Protein AF-K2S9B7-F1 (afdb_monomer)

Structure (mmCIF, N/CA/C/O backbone):
data_AF-K2S9B7-F1
#
_entry.id   AF-K2S9B7-F1
#
loop_
_atom_site.group_PDB
_atom_site.id
_atom_site.type_symbol
_atom_site.label_atom_id
_atom_site.label_alt_id
_atom_site.label_comp_id
_atom_site.label_asym_id
_atom_site.label_entity_id
_atom_site.label_seq_id
_atom_site.pdbx_PDB_ins_code
_atom_site.Cartn_x
_atom_site.Cartn_y
_atom_site.Cartn_z
_atom_site.occupancy
_atom_site.B_iso_or_equiv
_atom_site.auth_seq_id
_atom_site.auth_comp_id
_atom_site.auth_asym_id
_atom_site.auth_atom_id
_atom_site.pdbx_PDB_model_num
ATOM 1 N N . MET A 1 1 ? 13.892 35.991 -84.491 1.00 41.66 1 MET A N 1
ATOM 2 C CA . MET A 1 1 ? 12.912 34.893 -84.614 1.00 41.66 1 MET A CA 1
ATOM 3 C C . MET A 1 1 ? 13.672 33.660 -85.067 1.00 41.66 1 MET A C 1
ATOM 5 O O . MET A 1 1 ? 14.004 33.572 -86.238 1.00 41.66 1 MET A O 1
ATOM 9 N N . SER A 1 2 ? 14.013 32.775 -84.132 1.00 38.03 2 SER A N 1
ATOM 10 C CA . SER A 1 2 ? 14.669 31.495 -84.417 1.00 38.03 2 SER A CA 1
ATOM 11 C C . SER A 1 2 ? 13.853 30.410 -83.735 1.00 38.03 2 SER A C 1
ATOM 13 O O . SER A 1 2 ? 13.755 30.398 -82.511 1.00 38.03 2 SER A O 1
ATOM 15 N N . ILE A 1 3 ? 13.234 29.549 -84.536 1.00 45.97 3 ILE A N 1
ATOM 16 C CA . ILE A 1 3 ? 12.567 28.327 -84.090 1.00 45.97 3 ILE A CA 1
ATOM 17 C C . ILE A 1 3 ? 13.479 27.172 -84.511 1.00 45.97 3 ILE A C 1
ATOM 19 O O . ILE A 1 3 ? 13.697 27.011 -85.713 1.00 45.97 3 ILE A O 1
ATOM 23 N N . PRO A 1 4 ? 14.030 26.382 -83.577 1.00 54.88 4 PRO A N 1
ATOM 24 C CA . PRO A 1 4 ? 14.597 25.084 -83.897 1.00 54.88 4 PRO A CA 1
ATOM 25 C C . PRO A 1 4 ? 13.539 23.964 -83.789 1.00 54.88 4 PRO A C 1
ATOM 27 O O . PRO A 1 4 ? 12.542 24.120 -83.078 1.00 54.88 4 PRO A O 1
ATOM 30 N N . PRO A 1 5 ? 13.743 22.845 -84.509 1.00 51.72 5 PRO A N 1
ATOM 31 C CA . PRO A 1 5 ? 12.746 21.801 -84.713 1.00 51.72 5 PRO A CA 1
ATOM 32 C C . PRO A 1 5 ? 12.761 20.695 -83.647 1.00 51.72 5 PRO A C 1
ATOM 34 O O . PRO A 1 5 ? 13.735 20.481 -82.928 1.00 51.72 5 PRO A O 1
ATOM 37 N N . HIS A 1 6 ? 11.638 19.977 -83.630 1.00 41.53 6 HIS A N 1
ATOM 38 C CA . HIS A 1 6 ? 11.315 18.771 -82.874 1.00 41.53 6 HIS A CA 1
ATOM 39 C C . HIS A 1 6 ? 12.409 17.688 -82.840 1.00 41.53 6 HIS A C 1
ATOM 41 O O . HIS A 1 6 ? 13.033 17.357 -83.848 1.00 41.53 6 HIS A O 1
ATOM 47 N N . SER A 1 7 ? 12.514 17.029 -81.685 1.00 44.22 7 SER A N 1
ATOM 48 C CA . SER A 1 7 ? 12.987 15.648 -81.531 1.00 44.22 7 SER A CA 1
ATOM 49 C C . SER A 1 7 ? 12.048 14.886 -80.578 1.00 44.22 7 SER A C 1
ATOM 51 O O . SER A 1 7 ? 11.329 15.532 -79.811 1.00 44.22 7 SER A O 1
ATOM 53 N N . PRO A 1 8 ? 11.964 13.548 -80.700 1.00 46.53 8 PRO A N 1
ATOM 54 C CA . PRO A 1 8 ? 10.744 12.784 -80.440 1.00 46.53 8 PRO A CA 1
ATOM 55 C C . PRO A 1 8 ? 10.576 12.307 -78.991 1.00 46.53 8 PRO A C 1
ATOM 57 O O . PRO A 1 8 ? 11.544 12.095 -78.262 1.00 46.53 8 PRO A O 1
ATOM 60 N N . GLU A 1 9 ? 9.307 12.100 -78.626 1.00 37.75 9 GLU A N 1
ATOM 61 C CA . GLU A 1 9 ? 8.829 11.460 -77.399 1.00 37.75 9 GLU A CA 1
ATOM 62 C C . GLU A 1 9 ? 9.410 10.052 -77.199 1.00 37.75 9 GLU A C 1
ATOM 64 O O . GLU A 1 9 ? 9.394 9.215 -78.103 1.00 37.75 9 GLU A O 1
ATOM 69 N N . ALA A 1 10 ? 9.835 9.774 -75.965 1.00 39.81 10 ALA A N 1
ATOM 70 C CA . ALA A 1 10 ? 10.014 8.430 -75.428 1.00 39.81 10 ALA A CA 1
ATOM 71 C C . ALA A 1 10 ? 8.951 8.175 -74.334 1.00 39.81 10 ALA A C 1
ATOM 73 O O . ALA A 1 10 ? 8.556 9.113 -73.636 1.00 39.81 10 ALA A O 1
ATOM 74 N N . PRO A 1 11 ? 8.459 6.931 -74.196 1.00 37.75 11 PRO A N 1
ATOM 75 C CA . PRO A 1 11 ? 7.208 6.616 -73.513 1.00 37.75 11 PRO A CA 1
ATOM 76 C C . PRO A 1 11 ? 7.324 6.652 -71.985 1.00 37.75 11 PRO A C 1
ATOM 78 O O . PRO A 1 11 ? 8.385 6.435 -71.401 1.00 37.75 11 PRO A O 1
ATOM 81 N N . GLY A 1 12 ? 6.184 6.925 -71.351 1.00 40.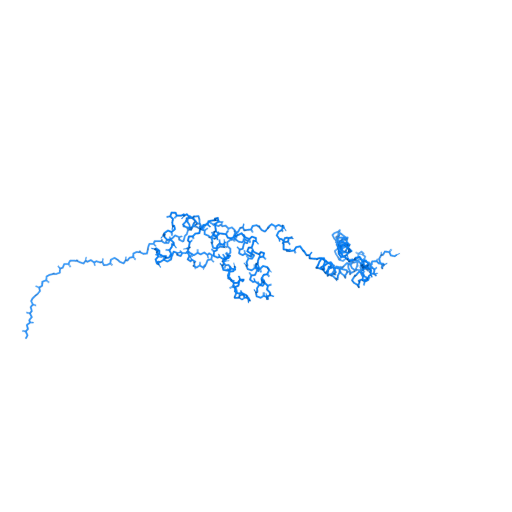72 12 GLY A N 1
ATOM 82 C CA . GLY A 1 12 ? 6.066 7.253 -69.938 1.00 40.72 12 GLY A CA 1
ATOM 83 C C . GLY A 1 12 ? 6.637 6.226 -68.961 1.00 40.72 12 GLY A C 1
ATOM 84 O O . GLY A 1 12 ? 6.427 5.021 -69.073 1.00 40.72 12 GLY A O 1
ATOM 85 N N . GLN A 1 13 ? 7.258 6.753 -67.909 1.00 34.75 13 GLN A N 1
ATOM 86 C CA . GLN A 1 13 ? 7.356 6.078 -66.624 1.00 34.75 13 GLN A CA 1
ATOM 87 C C . GLN A 1 13 ? 6.355 6.736 -65.678 1.00 34.75 13 GLN A C 1
ATOM 89 O O . GLN A 1 13 ? 6.564 7.836 -65.167 1.00 34.75 13 GLN A O 1
ATOM 94 N N . GLN A 1 14 ? 5.231 6.048 -65.476 1.00 36.62 14 GLN A N 1
ATOM 95 C CA . GLN A 1 14 ? 4.355 6.278 -64.337 1.00 36.62 14 GLN A CA 1
ATOM 96 C C . GLN A 1 14 ? 5.203 6.190 -63.066 1.00 36.62 14 GLN A C 1
ATOM 98 O O . GLN A 1 14 ? 5.728 5.130 -62.732 1.00 36.62 14 GLN A O 1
ATOM 103 N N . GLN A 1 15 ? 5.321 7.307 -62.349 1.00 34.38 15 GLN A N 1
ATOM 104 C CA . GLN A 1 15 ? 5.767 7.304 -60.964 1.00 34.38 15 GLN A CA 1
ATOM 105 C C . GLN A 1 15 ? 4.774 6.461 -60.161 1.00 34.38 15 GLN A C 1
ATOM 107 O O . GLN A 1 15 ? 3.678 6.901 -59.807 1.00 34.38 15 GLN A O 1
ATOM 112 N N . SER A 1 16 ? 5.145 5.211 -59.901 1.00 34.53 16 SER A N 1
ATOM 113 C CA . SER A 1 16 ? 4.474 4.371 -58.925 1.00 34.53 16 SER A CA 1
ATOM 114 C C . SER A 1 16 ? 4.621 5.033 -57.558 1.00 34.53 16 SER A C 1
ATOM 116 O O . SER A 1 16 ? 5.712 5.060 -56.987 1.00 34.53 16 SER A O 1
ATOM 118 N N . LYS A 1 17 ? 3.513 5.578 -57.043 1.00 37.78 17 LYS A N 1
ATOM 119 C CA . LYS A 1 17 ? 3.370 5.973 -55.638 1.00 37.78 17 LYS A CA 1
ATOM 120 C C . LYS A 1 17 ? 3.905 4.845 -54.740 1.00 37.78 17 LYS A C 1
ATOM 122 O O . LYS A 1 17 ? 3.547 3.687 -54.985 1.00 37.78 17 LYS A O 1
ATOM 127 N N . PRO A 1 18 ? 4.710 5.130 -53.701 1.00 33.12 18 PRO A N 1
ATOM 128 C CA . PRO A 1 18 ? 5.073 4.106 -52.738 1.00 33.12 18 PRO A CA 1
ATOM 129 C C . PRO A 1 18 ? 3.798 3.599 -52.056 1.00 33.12 18 PRO A C 1
ATOM 131 O O . PRO A 1 18 ? 3.060 4.337 -51.405 1.00 33.12 18 PRO A O 1
ATOM 134 N N . LYS A 1 19 ? 3.523 2.316 -52.281 1.00 31.59 19 LYS A N 1
ATOM 135 C CA . LYS A 1 19 ? 2.455 1.546 -51.649 1.00 31.59 19 LYS A CA 1
ATOM 136 C C . LYS A 1 19 ? 2.685 1.571 -50.128 1.00 31.59 19 LYS A C 1
ATOM 138 O O . LYS A 1 19 ? 3.799 1.233 -49.718 1.00 31.59 19 LYS A O 1
ATOM 143 N N . PRO A 1 20 ? 1.694 1.921 -49.289 1.00 35.12 20 PRO A N 1
ATOM 144 C CA . PRO A 1 20 ? 1.845 1.780 -47.846 1.00 35.12 20 PRO A CA 1
ATOM 145 C C . PRO A 1 20 ? 2.066 0.293 -47.552 1.00 35.12 20 PRO A C 1
ATOM 147 O O . PRO A 1 20 ? 1.220 -0.548 -47.871 1.00 35.12 20 PRO A O 1
ATOM 150 N N . ARG A 1 21 ? 3.253 -0.061 -47.044 1.00 39.34 21 ARG A N 1
ATOM 151 C CA . ARG A 1 21 ? 3.523 -1.427 -46.586 1.00 39.34 21 ARG A CA 1
ATOM 152 C C . ARG A 1 21 ? 2.641 -1.680 -45.368 1.00 39.34 21 ARG A C 1
ATOM 154 O O . ARG A 1 21 ? 2.624 -0.882 -44.438 1.00 39.34 21 ARG A O 1
ATOM 161 N N . GLY A 1 22 ? 1.853 -2.745 -45.485 1.00 30.89 22 GLY A N 1
ATOM 162 C CA . GLY A 1 22 ? 0.673 -3.021 -44.683 1.00 30.89 22 GLY A CA 1
ATOM 163 C C . GLY A 1 22 ? 0.930 -3.081 -43.185 1.00 30.89 22 GLY A C 1
ATOM 164 O O . GLY A 1 22 ? 1.986 -3.517 -42.727 1.00 30.89 22 GLY A O 1
ATOM 165 N N . GLY A 1 23 ? -0.090 -2.636 -42.455 1.00 35.41 23 GLY A N 1
ATOM 166 C CA . GLY A 1 23 ? -0.158 -2.704 -41.010 1.00 35.41 23 GLY A CA 1
ATOM 167 C C . GLY A 1 23 ? -0.106 -4.139 -40.499 1.00 35.41 23 GLY A C 1
ATOM 168 O O . GLY A 1 23 ? -0.713 -5.049 -41.057 1.00 35.41 23 GLY A O 1
ATOM 169 N N . LEU A 1 24 ? 0.597 -4.298 -39.384 1.00 40.47 24 LEU A N 1
ATOM 170 C CA . LEU A 1 24 ? 0.477 -5.427 -38.464 1.00 40.47 24 LEU A CA 1
ATOM 171 C C . LEU A 1 24 ? -0.462 -5.046 -37.305 1.00 40.47 24 LEU A C 1
ATOM 173 O O . LEU A 1 24 ? -0.206 -5.377 -36.151 1.00 40.47 24 LEU A O 1
ATOM 177 N N . ASN A 1 25 ? -1.540 -4.322 -37.612 1.00 39.34 25 ASN A N 1
ATOM 178 C CA . ASN A 1 25 ? -2.572 -3.934 -36.655 1.00 39.34 25 ASN A CA 1
ATOM 179 C C . ASN A 1 25 ? -3.773 -4.870 -36.796 1.00 39.34 25 ASN A C 1
ATOM 181 O O . ASN A 1 25 ? -4.826 -4.403 -37.190 1.00 39.34 25 ASN A O 1
ATOM 185 N N . GLU A 1 26 ? -3.621 -6.175 -36.551 1.00 39.88 26 GLU A N 1
ATOM 186 C CA . GLU A 1 26 ? -4.777 -7.078 -36.370 1.00 39.88 26 GLU A CA 1
ATOM 187 C C . GLU A 1 26 ? -4.343 -8.485 -35.935 1.00 39.88 26 GLU A C 1
ATOM 189 O O . GLU A 1 26 ? -4.504 -9.462 -36.652 1.00 39.88 26 GLU A O 1
ATOM 194 N N . LEU A 1 27 ? -3.767 -8.614 -34.738 1.00 36.66 27 LEU A N 1
ATOM 195 C CA . LEU A 1 27 ? -3.735 -9.896 -34.022 1.00 36.66 27 LEU A CA 1
ATOM 196 C C . LEU A 1 27 ? -3.950 -9.621 -32.531 1.00 36.66 27 LEU A C 1
ATOM 198 O O . LEU A 1 27 ? -3.014 -9.527 -31.735 1.00 36.66 27 LEU A O 1
ATOM 202 N N . THR A 1 28 ? -5.217 -9.424 -32.171 1.00 42.59 28 THR A N 1
ATOM 203 C CA . THR A 1 28 ? -5.706 -9.301 -30.796 1.00 42.59 28 THR A CA 1
ATOM 204 C C . THR A 1 28 ? -5.533 -10.632 -30.064 1.00 42.59 28 THR A C 1
ATOM 206 O O . THR A 1 28 ? -6.379 -11.520 -30.145 1.00 42.59 28 THR A O 1
ATOM 209 N N . HIS A 1 29 ? -4.431 -10.782 -29.330 1.00 42.59 29 HIS A N 1
ATOM 210 C CA . HIS A 1 29 ? -4.372 -11.742 -28.230 1.00 42.59 29 HIS A CA 1
ATOM 211 C C . HIS A 1 29 ? -4.927 -11.081 -26.972 1.00 42.59 29 HIS A C 1
ATOM 213 O O . HIS A 1 29 ? -4.222 -10.364 -26.258 1.00 42.59 29 HIS A O 1
ATOM 219 N N . ASP A 1 30 ? -6.213 -11.330 -26.755 1.00 38.38 30 ASP A N 1
ATOM 220 C CA . ASP A 1 30 ? -7.013 -10.854 -25.637 1.00 38.38 30 ASP A CA 1
ATOM 221 C C . ASP A 1 30 ? -6.458 -11.418 -24.316 1.00 38.38 30 ASP A C 1
ATOM 223 O O . ASP A 1 30 ? -6.657 -12.582 -23.967 1.00 38.38 30 ASP A O 1
ATOM 227 N N . HIS A 1 31 ? -5.653 -10.613 -23.618 1.00 46.41 31 HIS A N 1
ATOM 228 C CA . HIS A 1 31 ? -5.336 -10.843 -22.211 1.00 46.41 31 HIS A CA 1
ATOM 229 C C . HIS A 1 31 ? -6.347 -10.025 -21.402 1.00 46.41 31 HIS A C 1
ATOM 231 O O . H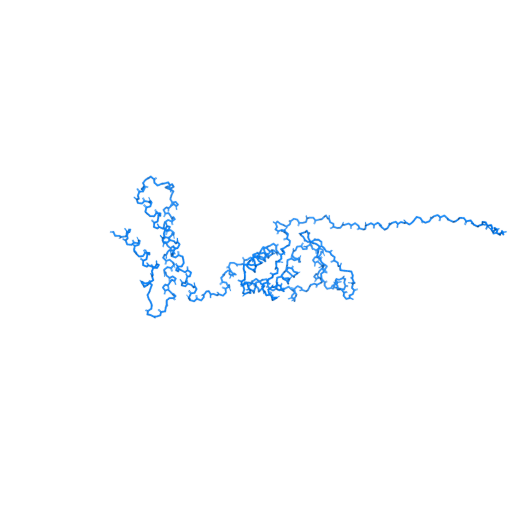IS A 1 31 ? -6.380 -8.807 -21.586 1.00 46.41 31 HIS A O 1
ATOM 237 N N . PRO A 1 32 ? -7.103 -10.635 -20.473 1.00 45.69 32 PRO A N 1
ATOM 238 C CA . PRO A 1 32 ? -8.282 -10.028 -19.841 1.00 45.69 32 PRO A CA 1
ATOM 239 C C . PRO A 1 32 ? -8.019 -8.807 -18.931 1.00 45.69 32 PRO A C 1
ATOM 241 O O . PRO A 1 32 ? -8.928 -8.362 -18.239 1.00 45.69 32 PRO A O 1
ATOM 244 N N . PHE A 1 33 ? -6.801 -8.249 -18.912 1.00 51.12 33 PHE A N 1
ATOM 245 C CA . PHE A 1 33 ? -6.384 -7.170 -18.003 1.00 51.12 33 PHE A CA 1
ATOM 246 C C . PHE A 1 33 ? -5.603 -6.026 -18.676 1.00 51.12 33 PHE A C 1
ATOM 248 O O . PHE A 1 33 ? -4.921 -5.270 -17.991 1.00 51.12 33 PHE A O 1
ATOM 255 N N . ARG A 1 34 ? -5.644 -5.887 -20.009 1.00 61.34 34 ARG A N 1
ATOM 256 C CA . ARG A 1 34 ? -4.911 -4.817 -20.714 1.00 61.34 34 ARG A CA 1
ATOM 257 C C . ARG A 1 34 ? -5.738 -3.528 -20.785 1.00 61.34 34 ARG A C 1
ATOM 259 O O . ARG A 1 34 ? -6.331 -3.227 -21.818 1.00 61.34 34 ARG A O 1
ATOM 266 N N . THR A 1 35 ? -5.792 -2.786 -19.681 1.00 65.00 35 THR A N 1
ATOM 267 C CA . THR A 1 35 ? -6.330 -1.414 -19.645 1.00 65.00 35 THR A CA 1
ATOM 268 C C . THR A 1 35 ? -5.342 -0.412 -20.272 1.00 65.00 35 THR A C 1
ATOM 270 O O . THR A 1 35 ? -4.235 -0.779 -20.665 1.00 65.00 35 THR A O 1
ATOM 273 N N . ALA A 1 36 ? -5.747 0.856 -20.425 1.00 75.38 36 ALA A N 1
ATOM 274 C CA . ALA A 1 36 ? -4.881 1.928 -20.928 1.00 75.38 36 ALA A CA 1
ATOM 275 C C . ALA A 1 36 ? -3.597 2.077 -20.084 1.00 75.38 36 ALA A C 1
ATOM 277 O O . ALA A 1 36 ? -3.630 1.900 -18.867 1.00 75.38 36 ALA A O 1
ATOM 278 N N . LEU A 1 37 ? -2.471 2.450 -20.710 1.00 83.50 37 LEU A N 1
ATOM 279 C CA . LEU A 1 37 ? -1.230 2.733 -19.976 1.00 83.50 37 LEU A CA 1
ATOM 280 C C . LEU A 1 37 ? -1.450 3.910 -19.005 1.00 83.50 37 LEU A C 1
ATOM 282 O O . LEU A 1 37 ? -1.906 4.970 -19.446 1.00 83.50 37 LEU A O 1
ATOM 286 N N . PRO A 1 38 ? -1.091 3.783 -17.714 1.00 86.69 38 PRO A N 1
ATOM 287 C CA . PRO A 1 38 ? -1.346 4.831 -16.734 1.00 86.69 38 PRO A CA 1
ATOM 288 C C . PRO A 1 38 ? -0.486 6.057 -17.022 1.00 86.69 38 PRO A C 1
ATOM 290 O O . PRO A 1 38 ? 0.733 5.959 -17.184 1.00 86.69 38 PRO A O 1
ATOM 293 N N . THR A 1 39 ? -1.121 7.223 -17.061 1.00 89.12 39 THR A N 1
ATOM 294 C CA . THR A 1 39 ? -0.450 8.522 -17.162 1.00 89.12 39 THR A CA 1
ATOM 295 C C . THR A 1 39 ? -0.310 9.120 -15.774 1.00 89.12 39 THR A C 1
ATOM 297 O O . THR A 1 39 ? -1.279 9.172 -15.020 1.00 89.12 39 THR A O 1
ATOM 300 N N . PHE A 1 40 ? 0.908 9.527 -15.432 1.00 92.94 40 PHE A N 1
ATOM 301 C CA . PHE A 1 40 ? 1.223 10.118 -14.141 1.00 92.94 40 PHE A CA 1
ATOM 302 C C . PHE A 1 40 ? 1.210 11.637 -14.246 1.00 92.94 40 PHE A C 1
ATOM 304 O O . PHE A 1 40 ? 1.696 12.201 -15.225 1.00 92.94 40 PHE A O 1
ATOM 311 N N . GLU A 1 41 ? 0.657 12.282 -13.227 1.00 92.88 41 GLU A N 1
ATOM 312 C CA . GLU A 1 41 ? 0.737 13.732 -13.070 1.00 92.88 41 GLU A CA 1
ATOM 313 C C . GLU A 1 41 ? 2.128 14.130 -12.550 1.00 92.88 41 GLU A C 1
ATOM 315 O O . GLU A 1 41 ? 2.808 13.295 -11.944 1.00 92.88 41 GLU A O 1
ATOM 320 N N . PRO A 1 42 ? 2.566 15.388 -12.721 1.00 91.62 42 PRO A N 1
ATOM 321 C CA . PRO A 1 42 ? 3.800 15.870 -12.111 1.00 91.62 42 PRO A CA 1
ATOM 322 C C . PRO A 1 42 ? 3.795 15.654 -10.591 1.00 91.62 42 PRO A C 1
ATOM 324 O O . PRO A 1 42 ? 2.899 16.121 -9.886 1.00 91.62 42 PRO A O 1
ATOM 327 N N . SER A 1 43 ? 4.800 14.934 -10.094 1.00 92.81 43 SER A N 1
ATOM 328 C CA . SER A 1 43 ? 4.952 14.644 -8.668 1.00 92.81 43 SER A CA 1
ATOM 329 C C . SER A 1 43 ? 5.660 15.767 -7.910 1.00 92.81 43 SER A C 1
ATOM 331 O O . SER A 1 43 ? 6.332 16.617 -8.495 1.00 92.81 43 SER A O 1
ATOM 333 N N . SER A 1 44 ? 5.530 15.753 -6.583 1.00 89.38 44 SER A N 1
ATOM 334 C CA . SER A 1 44 ? 6.148 16.748 -5.693 1.00 89.38 44 SER A CA 1
ATOM 335 C C . SER A 1 44 ? 7.679 16.698 -5.671 1.00 89.38 44 SER A C 1
ATOM 337 O O . SER A 1 44 ? 8.321 17.700 -5.354 1.00 89.38 44 SER A O 1
ATOM 339 N N . SER A 1 45 ? 8.271 15.554 -6.031 1.00 93.69 45 SER A N 1
ATOM 340 C CA . SER A 1 45 ? 9.718 15.366 -6.107 1.00 93.69 45 SER A CA 1
ATOM 341 C C . SER A 1 45 ? 10.157 14.839 -7.479 1.00 93.69 45 SER A C 1
ATOM 343 O O . SER A 1 45 ? 9.488 13.978 -8.060 1.00 93.69 45 SER A O 1
ATOM 345 N N . PRO A 1 46 ? 11.319 15.292 -7.995 1.00 94.44 46 PRO A N 1
ATOM 346 C CA . PRO A 1 46 ? 11.867 14.774 -9.248 1.00 94.44 46 PRO A CA 1
ATOM 347 C C . PRO A 1 46 ? 12.252 13.292 -9.141 1.00 94.44 46 PRO A C 1
ATOM 349 O O . PRO A 1 46 ? 12.224 12.579 -10.141 1.00 94.44 46 PRO A O 1
ATOM 352 N N . GLU A 1 47 ? 12.576 12.811 -7.935 1.00 94.06 47 GLU A N 1
ATOM 353 C CA . GLU A 1 47 ? 12.871 11.396 -7.697 1.00 94.06 47 GLU A CA 1
ATOM 354 C C . GLU A 1 47 ? 11.634 10.518 -7.920 1.00 94.06 47 GLU A C 1
ATOM 356 O O . GLU A 1 47 ? 11.732 9.487 -8.589 1.00 94.06 47 GLU A O 1
ATOM 361 N N . LEU A 1 48 ? 10.468 10.9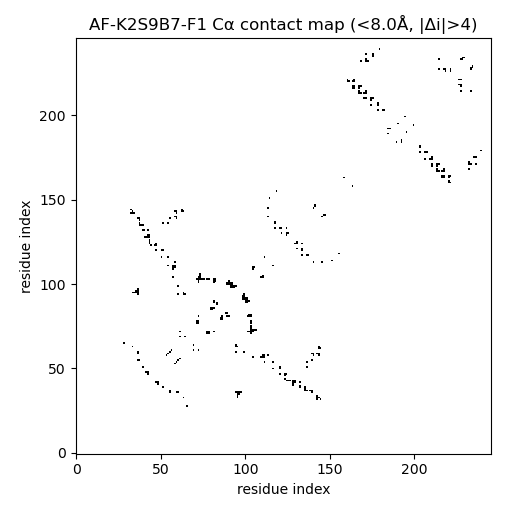27 -7.405 1.00 93.69 48 LEU A N 1
ATOM 362 C CA . LEU A 1 48 ? 9.226 10.185 -7.609 1.00 93.69 48 LEU A CA 1
ATOM 363 C C . LEU A 1 48 ? 8.817 10.191 -9.084 1.00 93.69 48 LEU A C 1
ATOM 365 O O . LEU A 1 48 ? 8.494 9.132 -9.617 1.00 93.69 48 LEU A O 1
ATOM 369 N N . THR A 1 49 ? 8.912 11.337 -9.763 1.00 95.88 49 THR A N 1
ATOM 370 C CA . THR A 1 49 ? 8.649 11.430 -11.208 1.00 95.88 49 THR A CA 1
ATOM 371 C C . THR A 1 49 ? 9.527 10.454 -11.994 1.00 95.88 49 THR A C 1
ATOM 373 O O . THR A 1 49 ? 9.009 9.602 -12.713 1.00 95.88 49 THR A O 1
ATOM 376 N N . ALA A 1 50 ? 10.847 10.477 -11.776 1.00 95.50 50 ALA A N 1
ATOM 377 C CA . ALA A 1 50 ? 11.773 9.578 -12.465 1.00 95.50 50 ALA A CA 1
ATOM 378 C C . ALA A 1 50 ? 11.488 8.092 -12.175 1.00 95.50 50 ALA A C 1
ATOM 380 O O . ALA A 1 50 ? 11.623 7.235 -13.055 1.00 95.50 50 ALA A O 1
ATOM 381 N N . LEU A 1 51 ? 11.078 7.767 -10.945 1.00 96.31 51 LEU A N 1
ATOM 382 C CA . LEU A 1 51 ? 10.701 6.410 -10.554 1.00 96.31 51 LEU A CA 1
ATOM 383 C C . LEU A 1 51 ? 9.434 5.934 -11.283 1.00 96.31 51 LEU A C 1
ATOM 385 O O . LEU A 1 51 ? 9.397 4.794 -11.752 1.00 96.31 51 LEU A O 1
ATOM 389 N N . LEU A 1 52 ? 8.417 6.792 -11.386 1.00 96.00 52 LEU A N 1
ATOM 390 C CA . LEU A 1 52 ? 7.159 6.507 -12.082 1.00 96.00 52 LEU A CA 1
ATOM 391 C C . LEU A 1 52 ? 7.372 6.365 -13.595 1.00 96.00 52 LEU A C 1
ATOM 393 O O . LEU A 1 52 ? 6.873 5.409 -14.194 1.00 96.00 52 LEU A O 1
ATOM 397 N N . ASP A 1 53 ? 8.190 7.231 -14.191 1.00 94.38 53 ASP A N 1
ATOM 398 C CA . ASP A 1 53 ? 8.579 7.141 -15.603 1.00 94.38 53 ASP A CA 1
ATOM 399 C C . ASP A 1 53 ? 9.328 5.838 -15.889 1.00 94.38 53 ASP A C 1
ATOM 401 O O . ASP A 1 53 ? 9.008 5.114 -16.837 1.00 94.38 53 ASP A O 1
ATOM 405 N N . THR A 1 54 ? 10.265 5.472 -15.009 1.00 94.19 54 THR A N 1
ATOM 406 C CA . THR A 1 54 ? 10.979 4.192 -15.091 1.00 94.19 54 THR A CA 1
ATOM 407 C C . THR A 1 54 ? 10.006 3.017 -14.995 1.00 94.19 54 THR A C 1
ATOM 409 O O . THR A 1 54 ? 10.111 2.060 -15.764 1.00 94.19 54 THR A O 1
ATOM 412 N N . ALA A 1 55 ? 9.030 3.074 -14.083 1.00 94.25 55 ALA A N 1
ATOM 413 C CA . ALA A 1 55 ? 8.015 2.034 -13.948 1.00 94.25 55 ALA A CA 1
ATOM 414 C C . ALA A 1 55 ? 7.184 1.892 -15.233 1.00 94.25 55 ALA A C 1
ATOM 416 O O . ALA A 1 55 ? 7.002 0.777 -15.732 1.00 94.25 55 ALA A O 1
ATOM 417 N N . ARG A 1 56 ? 6.733 3.011 -15.811 1.00 92.94 56 ARG A N 1
ATOM 418 C CA . ARG A 1 56 ? 5.980 3.016 -17.070 1.00 92.94 56 ARG A CA 1
ATOM 419 C C . ARG A 1 56 ? 6.801 2.414 -18.208 1.00 92.94 56 ARG A C 1
ATOM 421 O O . ARG A 1 56 ? 6.343 1.465 -18.844 1.00 92.94 56 ARG A O 1
ATOM 428 N N . ALA A 1 57 ? 8.012 2.917 -18.430 1.00 92.12 57 ALA A N 1
ATOM 429 C CA . ALA A 1 57 ? 8.856 2.530 -19.559 1.00 92.12 57 ALA A CA 1
ATOM 430 C C . ALA A 1 57 ? 9.390 1.092 -19.454 1.00 92.12 57 ALA A C 1
ATOM 432 O O . ALA A 1 57 ? 9.413 0.366 -20.445 1.00 92.12 57 ALA A O 1
ATOM 433 N N . ARG A 1 58 ? 9.802 0.654 -18.256 1.00 93.31 58 ARG A N 1
ATOM 434 C CA . ARG A 1 58 ? 10.548 -0.605 -18.067 1.00 93.31 58 ARG A CA 1
ATOM 435 C C . ARG A 1 58 ? 9.708 -1.759 -17.518 1.00 93.31 58 ARG A C 1
ATOM 437 O O . ARG A 1 58 ? 10.119 -2.911 -17.652 1.00 93.31 58 ARG A O 1
ATOM 444 N N . LEU A 1 59 ? 8.539 -1.491 -16.924 1.00 92.00 59 LEU A N 1
ATOM 445 C CA . LEU A 1 59 ? 7.632 -2.533 -16.415 1.00 92.00 59 LEU A CA 1
ATOM 446 C C . LEU A 1 59 ? 6.328 -2.613 -17.206 1.00 92.00 59 LEU A C 1
ATOM 448 O O . LEU A 1 59 ? 5.936 -3.704 -17.618 1.00 92.00 59 LEU A O 1
ATOM 452 N N . MET A 1 60 ? 5.658 -1.480 -17.416 1.00 91.44 60 MET A N 1
ATOM 453 C CA . MET A 1 60 ? 4.290 -1.474 -17.943 1.00 91.44 60 MET A CA 1
ATOM 454 C C . MET A 1 60 ? 4.257 -1.593 -19.462 1.00 91.44 60 MET A C 1
ATOM 456 O O . MET A 1 60 ? 3.552 -2.455 -19.983 1.00 91.44 60 MET A O 1
ATOM 460 N N . VAL A 1 61 ? 5.046 -0.784 -20.177 1.00 91.00 61 VAL A N 1
ATOM 461 C CA . VAL A 1 61 ? 5.119 -0.837 -21.646 1.00 91.00 61 VAL A CA 1
ATOM 462 C C . VAL A 1 61 ? 5.478 -2.246 -22.130 1.00 91.00 61 VAL A C 1
ATOM 464 O O . VAL A 1 61 ? 4.703 -2.799 -22.912 1.00 91.00 61 VAL A O 1
ATOM 467 N N . PRO A 1 62 ? 6.550 -2.902 -21.638 1.00 90.69 62 PRO A N 1
ATOM 468 C CA . PRO A 1 62 ? 6.927 -4.216 -22.145 1.00 90.69 62 PRO A CA 1
ATOM 469 C C . PRO A 1 62 ? 5.891 -5.307 -21.846 1.00 90.69 62 PRO A C 1
ATOM 471 O O . PRO A 1 62 ? 5.732 -6.239 -22.637 1.00 90.69 62 PRO A O 1
ATOM 474 N N . ALA A 1 63 ? 5.151 -5.183 -20.739 1.00 89.56 63 ALA A N 1
ATOM 475 C CA . ALA A 1 63 ? 4.082 -6.116 -20.387 1.00 89.56 63 ALA A CA 1
ATOM 476 C C . ALA A 1 63 ? 2.891 -6.057 -21.362 1.00 89.56 63 ALA A C 1
ATOM 478 O O . ALA A 1 63 ? 2.213 -7.064 -21.573 1.00 89.56 63 ALA A O 1
ATOM 479 N N . HIS A 1 64 ? 2.673 -4.909 -22.005 1.00 87.06 64 HIS A N 1
ATOM 480 C CA . HIS A 1 64 ? 1.607 -4.714 -22.987 1.00 87.06 64 HIS A CA 1
ATOM 481 C C . HIS A 1 64 ? 2.030 -5.047 -24.426 1.00 87.06 64 HIS A C 1
ATOM 483 O O . HIS A 1 64 ? 1.184 -5.093 -25.320 1.00 87.06 64 HIS A O 1
ATOM 489 N N . LEU A 1 65 ? 3.307 -5.342 -24.673 1.00 88.38 65 LEU A N 1
ATOM 490 C CA . LEU A 1 65 ? 3.774 -5.776 -25.989 1.00 88.38 65 LEU A CA 1
ATOM 491 C C . LEU A 1 65 ? 3.273 -7.187 -26.329 1.00 88.38 65 LEU A C 1
ATOM 493 O O . LEU A 1 65 ? 3.040 -8.025 -25.449 1.00 88.38 65 LEU A O 1
ATOM 497 N N . ASN A 1 66 ? 3.107 -7.461 -27.622 1.00 87.12 66 ASN A N 1
ATOM 498 C CA . ASN A 1 66 ? 2.908 -8.824 -28.117 1.00 87.12 66 ASN A CA 1
ATOM 499 C C . ASN A 1 66 ? 4.248 -9.585 -28.188 1.00 87.12 66 ASN A C 1
ATOM 501 O O . ASN A 1 66 ? 5.321 -9.000 -28.043 1.00 87.12 66 ASN A O 1
ATOM 505 N N . LEU A 1 67 ? 4.210 -10.899 -28.427 1.00 87.62 67 LEU A N 1
ATOM 506 C CA . LEU A 1 67 ? 5.414 -11.740 -28.402 1.00 87.62 67 LEU A CA 1
ATOM 507 C C . LEU A 1 67 ? 6.481 -11.310 -29.426 1.00 87.62 67 LEU A C 1
ATOM 509 O O . LEU A 1 67 ? 7.673 -11.341 -29.123 1.00 87.62 67 LEU A O 1
ATOM 513 N N . ALA A 1 68 ? 6.068 -10.880 -30.621 1.00 88.44 68 ALA A N 1
ATOM 514 C CA . ALA A 1 68 ? 6.991 -10.426 -31.661 1.00 88.44 68 ALA A CA 1
ATOM 515 C C . ALA A 1 68 ? 7.704 -9.125 -31.254 1.00 88.44 68 ALA A C 1
ATOM 517 O O . ALA A 1 68 ? 8.921 -9.011 -31.390 1.00 88.44 68 ALA A O 1
ATOM 518 N N . GLN A 1 69 ? 6.963 -8.175 -30.684 1.00 90.50 69 GLN A N 1
ATOM 519 C CA . GLN A 1 69 ? 7.504 -6.922 -30.153 1.00 90.50 69 GLN A CA 1
ATOM 520 C C . GLN A 1 69 ? 8.396 -7.160 -28.931 1.00 90.50 69 GLN A C 1
ATOM 522 O O . GLN A 1 69 ? 9.470 -6.577 -28.831 1.00 90.50 69 GLN A O 1
ATOM 527 N N . GLN A 1 70 ? 8.011 -8.069 -28.031 1.00 91.38 70 GLN A N 1
ATOM 528 C CA . GLN A 1 70 ? 8.863 -8.467 -26.910 1.00 91.38 70 GLN A CA 1
ATOM 529 C C . GLN A 1 70 ? 10.172 -9.098 -27.391 1.00 91.38 70 GLN A C 1
ATOM 531 O O . GLN A 1 70 ? 11.222 -8.833 -26.813 1.00 91.38 70 GLN A O 1
ATOM 536 N N . HIS A 1 71 ? 10.145 -9.916 -28.447 1.00 91.31 71 HIS A N 1
ATOM 537 C CA . HIS A 1 71 ? 11.372 -10.437 -29.049 1.00 91.31 71 HIS A CA 1
ATOM 538 C C . HIS A 1 71 ? 12.252 -9.320 -29.607 1.00 91.31 71 HIS A C 1
ATOM 540 O O . HIS A 1 71 ? 13.463 -9.374 -29.405 1.00 91.31 71 HIS A O 1
ATOM 546 N N . LEU A 1 72 ? 11.662 -8.316 -30.260 1.00 90.69 72 LEU A N 1
ATOM 547 C CA . LEU A 1 72 ? 12.390 -7.155 -30.768 1.00 90.69 72 LEU A CA 1
ATOM 548 C C . LEU A 1 72 ? 13.072 -6.378 -29.629 1.00 90.69 72 LEU A C 1
ATOM 550 O O . LEU A 1 72 ? 14.251 -6.061 -29.733 1.00 90.69 72 LEU A O 1
ATOM 554 N N . VAL A 1 73 ? 12.352 -6.142 -28.530 1.00 92.62 73 VAL A N 1
ATOM 555 C CA . VAL A 1 73 ? 12.836 -5.387 -27.363 1.00 92.62 73 VAL A CA 1
ATOM 556 C C . VAL A 1 73 ? 13.899 -6.153 -26.570 1.00 92.62 73 VAL A C 1
ATOM 558 O O . VAL A 1 73 ? 14.928 -5.583 -26.220 1.00 92.62 73 VAL A O 1
ATOM 561 N N . TYR A 1 74 ? 13.692 -7.445 -26.299 1.00 93.50 74 TYR A N 1
ATOM 562 C CA . TYR A 1 74 ? 14.524 -8.193 -25.347 1.00 93.50 74 TYR A CA 1
ATOM 563 C C . TYR A 1 74 ? 15.693 -8.977 -25.953 1.00 93.50 74 TYR A C 1
ATOM 565 O O . TYR A 1 74 ? 16.549 -9.436 -25.201 1.00 93.50 74 TYR A O 1
ATOM 573 N N . ARG A 1 75 ? 15.736 -9.219 -27.270 1.00 91.69 75 ARG A N 1
ATOM 574 C CA . ARG A 1 75 ? 16.830 -10.001 -27.875 1.00 91.69 75 ARG A CA 1
ATOM 575 C C . ARG A 1 75 ? 17.972 -9.097 -28.322 1.00 91.69 75 ARG A C 1
ATOM 577 O O . ARG A 1 75 ? 17.765 -8.189 -29.123 1.00 91.69 75 ARG A O 1
ATOM 584 N N . ASP A 1 76 ? 19.194 -9.442 -27.923 1.00 89.75 76 ASP A N 1
ATOM 585 C CA . ASP A 1 76 ? 20.412 -8.707 -28.303 1.00 89.75 76 ASP A CA 1
ATOM 586 C C . ASP A 1 76 ? 20.618 -8.615 -29.817 1.00 89.75 76 ASP A C 1
ATOM 588 O O . ASP A 1 76 ? 21.086 -7.599 -30.325 1.00 89.75 76 ASP A O 1
ATOM 592 N N . ALA A 1 77 ? 20.178 -9.634 -30.564 1.00 89.56 77 ALA A N 1
ATOM 593 C CA . ALA A 1 77 ? 20.233 -9.652 -32.027 1.00 89.56 77 ALA A CA 1
ATOM 594 C C . ALA A 1 77 ? 19.480 -8.480 -32.690 1.00 89.56 77 ALA A C 1
ATOM 596 O O . ALA A 1 77 ? 19.710 -8.176 -33.861 1.00 89.56 77 ALA A O 1
ATOM 597 N N . HIS A 1 78 ? 18.566 -7.829 -31.967 1.00 88.50 78 HIS A N 1
ATOM 598 C CA . HIS A 1 78 ? 17.790 -6.692 -32.452 1.00 88.50 78 HIS A CA 1
ATOM 599 C C . HIS A 1 78 ? 18.219 -5.353 -31.844 1.00 88.50 78 HIS A C 1
ATOM 601 O O . HIS A 1 78 ? 17.690 -4.322 -32.255 1.00 88.50 78 HIS A O 1
ATOM 607 N N . ARG A 1 79 ? 19.219 -5.337 -30.951 1.00 86.69 79 ARG A N 1
ATOM 608 C CA . ARG A 1 79 ? 19.702 -4.121 -30.281 1.00 86.69 79 ARG A CA 1
ATOM 609 C C . ARG A 1 79 ? 20.057 -3.012 -31.270 1.00 86.69 79 ARG A C 1
ATOM 611 O O . ARG A 1 79 ? 19.523 -1.919 -31.160 1.00 86.69 79 ARG A O 1
ATOM 618 N N . ALA A 1 80 ? 20.878 -3.306 -32.280 1.00 85.81 80 ALA A N 1
ATOM 619 C CA . ALA A 1 80 ? 21.315 -2.313 -33.270 1.00 85.81 80 ALA A CA 1
ATOM 620 C C . ALA A 1 80 ? 20.164 -1.714 -34.107 1.00 85.81 80 ALA A C 1
ATOM 622 O O . ALA A 1 80 ? 20.331 -0.680 -34.746 1.00 85.81 80 ALA A O 1
ATOM 623 N N . ARG A 1 81 ? 18.988 -2.356 -34.137 1.00 83.69 81 ARG A N 1
ATOM 624 C CA . ARG A 1 81 ? 17.808 -1.819 -34.836 1.00 83.69 81 ARG A CA 1
ATOM 625 C C . ARG A 1 81 ? 17.012 -0.834 -33.983 1.00 83.69 81 ARG A C 1
ATOM 627 O O . ARG A 1 81 ? 16.290 -0.019 -34.548 1.00 83.69 81 ARG A O 1
ATOM 634 N N . LEU A 1 82 ? 17.121 -0.949 -32.660 1.00 85.50 82 LEU A N 1
ATOM 635 C CA . LEU A 1 82 ? 16.405 -0.132 -31.680 1.00 85.50 82 LEU A CA 1
ATOM 636 C C . LEU A 1 82 ? 17.292 0.930 -31.018 1.00 85.50 82 LEU A C 1
ATOM 638 O O . LEU A 1 82 ? 16.779 1.761 -30.279 1.00 85.50 82 LEU A O 1
ATOM 642 N N . ASP A 1 83 ? 18.607 0.884 -31.235 1.00 82.75 83 ASP A N 1
ATOM 643 C CA . ASP A 1 83 ? 19.546 1.858 -30.687 1.00 82.75 83 ASP A CA 1
ATOM 644 C C . ASP A 1 83 ? 19.478 3.172 -31.493 1.00 82.75 83 ASP A C 1
ATOM 646 O O . ASP A 1 83 ? 19.773 3.162 -32.694 1.00 82.75 83 ASP A O 1
ATOM 650 N N . PRO A 1 84 ? 19.119 4.306 -30.856 1.00 79.25 84 PRO A N 1
ATOM 651 C CA . PRO A 1 84 ? 19.065 5.612 -31.513 1.00 79.25 84 PRO A CA 1
ATOM 652 C C . PRO A 1 84 ? 20.399 6.043 -32.134 1.00 79.25 84 PRO A C 1
ATOM 654 O O . PRO A 1 84 ? 20.415 6.834 -33.075 1.00 79.25 84 PRO A O 1
ATOM 657 N N . ALA A 1 85 ? 21.528 5.540 -31.618 1.00 79.94 85 ALA A N 1
ATOM 658 C CA . ALA A 1 85 ? 22.854 5.854 -32.143 1.00 79.94 85 ALA A CA 1
ATOM 659 C C . ALA A 1 85 ? 23.124 5.181 -33.498 1.00 79.94 85 ALA A C 1
ATOM 661 O O . ALA A 1 85 ? 23.884 5.714 -34.307 1.00 79.94 85 ALA A O 1
ATOM 662 N N . THR A 1 86 ? 22.516 4.020 -33.758 1.00 79.44 86 THR A N 1
ATOM 663 C CA . THR A 1 86 ? 22.686 3.272 -35.013 1.00 79.44 86 THR A CA 1
ATOM 664 C C . THR A 1 86 ? 21.497 3.405 -35.956 1.00 79.44 86 THR A C 1
ATOM 666 O O . THR A 1 86 ? 21.661 3.199 -37.158 1.00 79.44 86 THR A O 1
ATOM 669 N N . ASN A 1 87 ? 20.316 3.758 -35.447 1.00 78.31 87 ASN A N 1
ATOM 670 C CA . ASN A 1 87 ? 19.115 3.986 -36.235 1.00 78.31 87 ASN A CA 1
ATOM 671 C C . ASN A 1 87 ? 18.423 5.296 -35.798 1.00 78.31 87 ASN A C 1
ATOM 673 O O . ASN A 1 87 ? 17.839 5.334 -34.715 1.00 78.31 87 ASN A O 1
ATOM 677 N N . PRO A 1 88 ? 18.455 6.361 -36.621 1.00 76.94 88 PRO A N 1
ATOM 678 C CA . PRO A 1 88 ? 17.882 7.658 -36.258 1.00 76.94 88 PRO A CA 1
ATOM 679 C C . PRO A 1 88 ? 16.345 7.664 -36.234 1.00 76.94 88 PRO A C 1
ATOM 681 O O . PRO A 1 88 ? 15.758 8.584 -35.667 1.00 76.94 88 PRO A O 1
ATOM 684 N N . GLU A 1 89 ? 15.687 6.665 -36.832 1.00 78.88 89 GLU A N 1
ATOM 685 C CA . GLU A 1 89 ? 14.229 6.532 -36.805 1.00 78.88 89 GLU A CA 1
ATOM 686 C C . GLU A 1 89 ? 13.797 5.557 -35.692 1.00 78.88 89 GLU A C 1
ATOM 688 O O . GLU A 1 89 ? 14.007 4.344 -35.820 1.00 78.88 89 GLU A O 1
ATOM 693 N N . PRO A 1 90 ? 13.188 6.049 -34.593 1.00 78.19 90 PRO A N 1
ATOM 694 C CA . PRO A 1 90 ? 12.725 5.190 -33.514 1.00 78.19 90 PRO A CA 1
ATOM 695 C C . PRO A 1 90 ? 11.585 4.28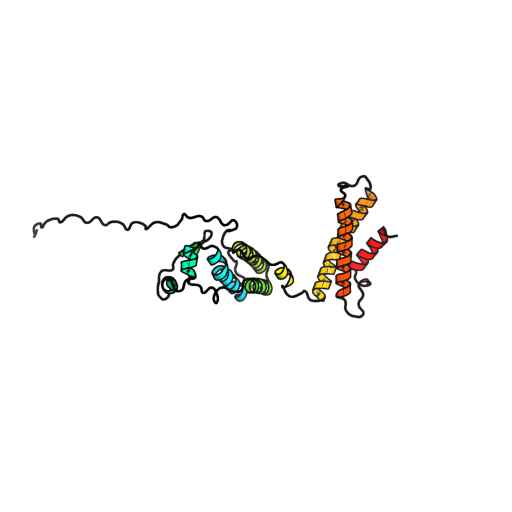7 -33.982 1.00 78.19 90 PRO A C 1
ATOM 697 O O . PRO A 1 90 ? 10.662 4.700 -34.687 1.00 78.19 90 PRO A O 1
ATOM 700 N N . TYR A 1 91 ? 11.634 3.028 -33.556 1.00 82.38 91 TYR A N 1
ATOM 701 C CA . TYR A 1 91 ? 10.579 2.074 -33.858 1.00 82.38 91 TYR A CA 1
ATOM 702 C C . TYR A 1 91 ? 9.405 2.290 -32.902 1.00 82.38 91 TYR A C 1
ATOM 704 O O . TYR A 1 91 ? 9.535 2.045 -31.706 1.00 82.38 91 TYR A O 1
ATOM 712 N N . TYR A 1 92 ? 8.250 2.713 -33.410 1.00 85.25 92 TYR A N 1
ATOM 713 C CA . TYR A 1 92 ? 7.054 2.913 -32.590 1.00 85.25 92 TYR A CA 1
ATOM 714 C C . TYR A 1 92 ? 6.171 1.666 -32.529 1.00 85.25 92 TYR A C 1
ATOM 716 O O . TYR A 1 92 ? 6.073 0.884 -33.476 1.00 85.25 92 TYR A O 1
ATOM 724 N N . SER A 1 93 ? 5.488 1.504 -31.402 1.00 82.12 93 SER A N 1
ATOM 725 C CA . SER A 1 93 ? 4.408 0.542 -31.224 1.00 82.12 93 SER A CA 1
ATOM 726 C C . SER A 1 93 ? 3.232 1.212 -30.537 1.00 82.12 93 SER A C 1
ATOM 728 O O . SER A 1 93 ? 3.412 1.891 -29.528 1.00 82.12 93 SER A O 1
ATOM 730 N N . THR A 1 94 ? 2.022 0.943 -31.016 1.00 83.25 94 THR A N 1
ATOM 731 C CA . THR A 1 94 ? 0.804 1.329 -30.308 1.00 83.25 94 THR A CA 1
ATOM 732 C C . THR A 1 94 ? 0.579 0.360 -29.148 1.00 83.25 94 THR A C 1
ATOM 734 O O . THR A 1 94 ? 0.390 -0.843 -29.341 1.00 83.25 94 THR A O 1
ATOM 737 N N . VAL A 1 95 ? 0.639 0.876 -27.926 1.00 77.81 95 VAL A N 1
ATOM 738 C CA . VAL A 1 95 ? 0.512 0.128 -26.676 1.00 77.81 95 VAL A CA 1
ATOM 739 C C . VAL A 1 95 ? -0.641 0.726 -25.877 1.00 77.81 95 VAL A C 1
ATOM 741 O O . VAL A 1 95 ? -0.565 1.863 -25.423 1.00 77.81 95 VAL A O 1
ATOM 744 N N . ALA A 1 96 ? -1.729 -0.037 -25.739 1.00 70.25 96 ALA A N 1
ATOM 745 C CA . ALA A 1 96 ? -2.940 0.374 -25.020 1.00 70.25 96 ALA A CA 1
ATOM 746 C C . ALA A 1 96 ? -3.470 1.774 -25.424 1.00 70.25 96 ALA A C 1
ATOM 748 O O . ALA A 1 96 ? -3.854 2.578 -24.576 1.00 70.25 96 ALA A O 1
ATOM 749 N N . GLY A 1 97 ? -3.454 2.067 -26.732 1.00 72.44 97 GLY A N 1
ATOM 750 C CA . GLY A 1 97 ? -3.943 3.326 -27.310 1.00 72.44 97 GLY A CA 1
ATOM 751 C C . GLY A 1 97 ? -2.933 4.479 -27.349 1.00 72.44 97 GLY A C 1
ATOM 752 O O . GLY A 1 97 ? -3.281 5.546 -27.844 1.00 72.44 97 GLY A O 1
ATOM 753 N N . ALA A 1 98 ? -1.699 4.281 -26.872 1.00 78.88 98 ALA A N 1
ATOM 754 C CA . ALA A 1 98 ? -0.625 5.272 -26.941 1.00 78.88 98 ALA A CA 1
ATOM 755 C C . ALA A 1 98 ? 0.538 4.776 -27.810 1.00 78.88 98 ALA A C 1
ATOM 757 O O . ALA A 1 98 ? 0.962 3.628 -27.677 1.00 78.88 98 ALA A O 1
ATOM 758 N N . ASP A 1 99 ? 1.090 5.640 -28.660 1.00 83.31 99 ASP A N 1
ATOM 759 C CA . ASP A 1 99 ? 2.297 5.320 -29.423 1.00 83.31 99 ASP A CA 1
ATOM 760 C C . ASP A 1 99 ? 3.535 5.475 -28.540 1.00 83.31 99 ASP A C 1
ATOM 762 O O . ASP A 1 99 ? 3.797 6.535 -27.970 1.00 83.31 99 ASP A O 1
ATOM 766 N N . VAL A 1 100 ? 4.296 4.391 -28.410 1.00 86.00 100 VAL A N 1
ATOM 767 C CA . VAL A 1 100 ? 5.493 4.324 -27.572 1.00 86.00 100 VAL A CA 1
ATOM 768 C C . VAL A 1 100 ? 6.681 3.912 -28.429 1.00 86.00 100 VAL A C 1
ATOM 770 O O . VAL A 1 100 ? 6.605 2.939 -29.181 1.00 86.00 100 VAL A O 1
ATOM 773 N N . ALA A 1 101 ? 7.785 4.648 -28.310 1.00 87.75 101 ALA A N 1
ATOM 774 C CA . ALA A 1 101 ? 9.050 4.266 -28.924 1.00 87.75 101 ALA A CA 1
ATOM 775 C C . ALA A 1 101 ? 9.620 3.034 -28.206 1.00 87.75 101 ALA A C 1
ATOM 777 O O . ALA A 1 101 ? 9.748 3.018 -26.981 1.00 87.75 101 ALA A O 1
ATOM 778 N N . LEU A 1 102 ? 9.941 1.994 -28.969 1.00 88.12 102 LEU A N 1
ATOM 779 C CA . LEU A 1 102 ? 10.567 0.786 -28.461 1.00 88.12 102 LEU A CA 1
ATOM 780 C C . LEU A 1 102 ? 12.073 0.994 -28.353 1.00 88.12 102 LEU A C 1
ATOM 782 O O . LEU A 1 102 ? 12.738 1.362 -29.317 1.00 88.12 102 LEU A O 1
ATOM 786 N N . GLU A 1 103 ? 12.603 0.676 -27.182 1.00 90.38 103 GLU A N 1
ATOM 787 C CA . GLU A 1 103 ? 14.032 0.612 -26.909 1.00 90.38 103 GLU A CA 1
ATOM 788 C C . GLU A 1 103 ? 14.431 -0.829 -26.590 1.00 90.38 103 GLU A C 1
ATOM 790 O O . GLU A 1 103 ? 13.608 -1.643 -26.161 1.00 90.38 103 GLU A O 1
ATOM 795 N N . HIS A 1 104 ? 15.698 -1.164 -26.813 1.00 93.06 104 HIS A N 1
ATOM 796 C CA . HIS A 1 104 ? 16.211 -2.464 -26.405 1.00 93.06 104 HIS A CA 1
ATOM 797 C C . HIS A 1 104 ? 16.384 -2.519 -24.880 1.00 93.06 104 HIS A C 1
ATOM 799 O O . HIS A 1 104 ? 16.962 -1.607 -24.288 1.00 93.06 104 HIS A O 1
ATOM 805 N N . LEU A 1 105 ? 15.920 -3.608 -24.261 1.00 92.31 105 LEU A N 1
ATOM 806 C CA . LEU A 1 105 ? 15.961 -3.821 -22.815 1.00 92.31 105 LEU A CA 1
ATOM 807 C C . LEU A 1 105 ? 16.644 -5.140 -22.462 1.00 92.31 105 LEU A C 1
ATOM 809 O O . LEU A 1 105 ? 16.262 -6.201 -22.957 1.00 92.31 105 LEU A O 1
ATOM 813 N N . ASP A 1 106 ? 17.569 -5.091 -21.511 1.00 91.75 106 ASP A N 1
ATOM 814 C CA . ASP A 1 106 ? 18.093 -6.278 -20.842 1.00 91.75 106 ASP A CA 1
ATOM 815 C C . ASP A 1 106 ? 17.157 -6.691 -19.692 1.00 91.75 106 ASP A C 1
ATOM 817 O O . ASP A 1 106 ? 16.917 -5.939 -18.745 1.00 91.75 106 ASP A O 1
ATOM 821 N N . ARG A 1 107 ? 16.634 -7.921 -19.738 1.00 89.38 107 ARG A N 1
ATOM 822 C CA . ARG A 1 107 ? 15.689 -8.421 -18.724 1.00 89.38 107 ARG A CA 1
ATOM 823 C C . ARG A 1 107 ? 16.259 -8.478 -17.309 1.00 89.38 107 ARG A C 1
ATOM 825 O O . ARG A 1 107 ? 15.486 -8.377 -16.361 1.00 89.38 107 ARG A O 1
ATOM 832 N N . GLN A 1 108 ? 17.557 -8.715 -17.160 1.00 87.00 108 GLN A N 1
ATOM 833 C CA . GLN A 1 108 ? 18.192 -8.890 -15.854 1.00 87.00 108 GLN A CA 1
ATOM 834 C C . GLN A 1 108 ? 18.672 -7.564 -15.278 1.00 87.00 108 GLN A C 1
ATOM 836 O O . GLN A 1 108 ? 18.635 -7.376 -14.064 1.00 87.00 108 GLN A O 1
ATOM 841 N N . ARG A 1 109 ? 19.119 -6.653 -16.145 1.00 89.94 109 ARG A N 1
ATOM 842 C CA . ARG A 1 109 ? 19.720 -5.386 -15.724 1.00 89.94 109 ARG A CA 1
ATOM 843 C C . ARG A 1 109 ? 18.732 -4.227 -15.712 1.00 89.94 109 ARG A C 1
ATOM 845 O O . ARG A 1 109 ? 18.760 -3.409 -14.798 1.00 89.94 109 ARG A O 1
ATOM 852 N N . ASP A 1 110 ? 17.878 -4.152 -16.725 1.00 91.62 110 ASP A N 1
ATOM 853 C CA . ASP A 1 110 ? 17.101 -2.949 -17.012 1.00 91.62 110 ASP A CA 1
ATOM 854 C C . ASP A 1 110 ? 15.671 -3.010 -16.450 1.00 91.62 110 ASP A C 1
ATOM 856 O O . ASP A 1 110 ? 15.002 -1.980 -16.360 1.00 91.62 110 ASP A O 1
ATOM 860 N N . ILE A 1 111 ? 15.190 -4.201 -16.069 1.00 91.44 111 ILE A N 1
ATOM 861 C CA . ILE A 1 111 ? 13.879 -4.385 -15.437 1.00 91.44 111 ILE A CA 1
ATOM 862 C C . ILE A 1 111 ? 14.039 -4.237 -13.918 1.00 91.44 111 ILE A C 1
ATOM 864 O O . ILE A 1 111 ? 14.607 -5.122 -13.272 1.00 91.44 111 ILE A O 1
ATOM 868 N N . PRO A 1 112 ? 13.514 -3.161 -13.305 1.00 91.69 112 PRO A N 1
ATOM 869 C CA . PRO A 1 112 ? 13.648 -2.972 -11.870 1.00 91.69 112 PRO A CA 1
ATOM 870 C C . PRO A 1 112 ? 12.808 -3.991 -11.090 1.00 91.69 112 PRO A C 1
ATOM 872 O O . PRO A 1 112 ? 11.762 -4.472 -11.537 1.00 91.69 112 PRO A O 1
ATOM 875 N N . ALA A 1 113 ? 13.225 -4.281 -9.858 1.00 90.44 113 ALA A N 1
ATOM 876 C CA . ALA A 1 113 ? 12.435 -5.108 -8.958 1.00 90.44 113 ALA A CA 1
ATOM 877 C C . ALA A 1 113 ? 11.096 -4.416 -8.642 1.00 90.44 113 ALA A C 1
ATOM 879 O O . ALA A 1 113 ? 11.060 -3.390 -7.964 1.00 90.44 113 ALA A O 1
ATOM 880 N N . ARG A 1 114 ? 9.984 -5.011 -9.092 1.00 89.88 114 ARG A N 1
ATOM 881 C CA . ARG A 1 114 ? 8.614 -4.464 -8.978 1.00 89.88 114 ARG A CA 1
ATOM 882 C C . ARG A 1 114 ? 8.265 -3.986 -7.563 1.00 89.88 114 ARG A C 1
ATOM 884 O O . ARG A 1 114 ? 7.746 -2.889 -7.389 1.00 89.88 114 ARG A O 1
ATOM 891 N N . TRP A 1 115 ? 8.611 -4.783 -6.547 1.00 84.75 115 TRP A N 1
ATOM 892 C CA . TRP A 1 115 ? 8.395 -4.420 -5.142 1.00 84.75 115 TRP A CA 1
ATOM 893 C C . TRP A 1 115 ? 9.229 -3.208 -4.702 1.00 84.75 115 TRP A C 1
ATOM 895 O O . TRP A 1 115 ? 8.744 -2.365 -3.950 1.00 84.75 115 TRP A O 1
ATOM 905 N N . SER A 1 116 ? 10.470 -3.087 -5.178 1.00 88.88 116 SER A N 1
ATOM 906 C CA . SER A 1 116 ? 11.321 -1.937 -4.859 1.00 88.88 116 SER A CA 1
ATOM 907 C C . SER A 1 116 ? 10.739 -0.649 -5.440 1.00 88.88 116 SER A C 1
ATOM 909 O O . SER A 1 116 ? 10.674 0.351 -4.735 1.00 88.88 116 SER A O 1
ATOM 911 N N . VAL A 1 117 ? 10.233 -0.693 -6.676 1.00 92.25 117 VAL A N 1
ATOM 912 C CA . VAL A 1 117 ? 9.567 0.456 -7.310 1.00 92.25 117 VAL A CA 1
ATOM 913 C C . VAL A 1 117 ? 8.358 0.903 -6.492 1.00 92.25 117 VAL A C 1
ATOM 915 O O . VAL A 1 117 ? 8.267 2.066 -6.112 1.00 92.25 117 VAL A O 1
ATOM 918 N N . PHE A 1 118 ? 7.460 -0.023 -6.154 1.00 90.81 118 PHE A N 1
ATOM 919 C CA . PHE A 1 118 ? 6.254 0.319 -5.403 1.00 90.81 118 PHE A CA 1
ATOM 920 C C . PHE A 1 118 ? 6.556 0.814 -3.978 1.00 90.81 118 PHE A C 1
ATOM 922 O O . PHE A 1 118 ? 6.044 1.850 -3.560 1.00 90.81 118 PHE A O 1
ATOM 929 N N . SER A 1 119 ? 7.425 0.121 -3.236 1.00 88.00 119 SER A N 1
ATOM 930 C CA . SER A 1 119 ? 7.778 0.520 -1.863 1.00 88.00 119 SER A CA 1
ATOM 931 C C . SER A 1 119 ? 8.516 1.860 -1.801 1.00 88.00 119 SER A C 1
ATOM 933 O O . SER A 1 119 ? 8.291 2.630 -0.867 1.00 88.00 119 SER A O 1
ATOM 935 N N . ARG A 1 120 ? 9.350 2.179 -2.802 1.00 91.00 120 ARG A N 1
ATOM 936 C CA . ARG A 1 120 ? 9.973 3.504 -2.929 1.00 91.00 120 ARG A CA 1
ATOM 937 C C . ARG A 1 120 ? 8.951 4.582 -3.271 1.00 91.00 120 ARG A C 1
ATOM 939 O O . ARG A 1 120 ? 8.997 5.637 -2.654 1.00 91.00 120 ARG A O 1
ATOM 946 N N . ALA A 1 121 ? 8.008 4.311 -4.174 1.00 91.75 121 ALA A N 1
ATOM 947 C CA . ALA A 1 121 ? 6.946 5.262 -4.501 1.00 91.75 121 ALA A CA 1
ATOM 948 C C . ALA A 1 121 ? 6.093 5.605 -3.266 1.00 91.75 121 ALA A C 1
ATOM 950 O O . ALA A 1 121 ? 5.848 6.776 -3.005 1.00 91.75 121 ALA A O 1
ATOM 951 N N . LEU A 1 122 ? 5.739 4.604 -2.447 1.00 88.69 122 LEU A N 1
ATOM 952 C CA . LEU A 1 122 ? 5.070 4.823 -1.156 1.00 88.69 122 LEU A CA 1
ATOM 953 C C . LEU A 1 122 ? 5.892 5.682 -0.189 1.00 88.69 122 LEU A C 1
ATOM 955 O O . LEU A 1 122 ? 5.327 6.461 0.569 1.00 88.69 122 LEU A O 1
ATOM 959 N N . ALA A 1 123 ? 7.214 5.505 -0.170 1.00 87.12 123 ALA A N 1
ATOM 960 C CA . ALA A 1 123 ? 8.095 6.244 0.729 1.00 87.12 123 ALA A CA 1
ATOM 961 C C . ALA A 1 123 ? 8.315 7.704 0.299 1.00 87.12 123 ALA A C 1
ATOM 963 O O . ALA A 1 123 ? 8.622 8.527 1.155 1.00 87.12 123 ALA A O 1
ATOM 964 N N . LEU A 1 124 ? 8.184 7.998 -0.998 1.00 89.25 124 LEU A N 1
ATOM 965 C CA . LEU A 1 124 ? 8.382 9.325 -1.591 1.00 89.25 124 LEU A CA 1
ATOM 966 C C . LEU A 1 124 ? 7.081 10.131 -1.736 1.00 89.25 124 LEU A C 1
ATOM 968 O O . LEU A 1 124 ? 7.138 11.316 -2.048 1.00 89.25 124 LEU A O 1
ATOM 972 N N . ALA A 1 125 ? 5.915 9.502 -1.569 1.00 90.38 125 ALA A N 1
ATOM 973 C CA . ALA A 1 125 ? 4.630 10.169 -1.723 1.00 90.38 125 ALA A CA 1
ATOM 974 C C . ALA A 1 125 ? 4.291 11.028 -0.495 1.00 90.38 125 ALA A C 1
ATOM 976 O O . ALA A 1 125 ? 4.065 10.510 0.600 1.00 90.38 125 ALA A O 1
ATOM 977 N N . GLU A 1 126 ? 4.204 12.343 -0.694 1.00 84.31 126 GLU A N 1
ATOM 978 C CA . GLU A 1 126 ? 3.895 13.303 0.374 1.00 84.31 126 GLU A CA 1
ATOM 979 C C . GLU A 1 126 ? 2.567 14.020 0.128 1.00 84.31 126 GLU A C 1
ATOM 981 O O . GLU A 1 126 ? 1.764 14.203 1.047 1.00 84.31 126 GLU A O 1
ATOM 986 N N . THR A 1 127 ? 2.308 14.404 -1.122 1.00 83.38 127 THR A N 1
ATOM 987 C CA . THR A 1 127 ? 1.128 15.187 -1.494 1.00 83.38 127 THR A CA 1
ATOM 988 C C . THR A 1 127 ? -0.016 14.300 -1.961 1.00 83.38 127 THR A C 1
ATOM 990 O O . THR A 1 127 ? 0.174 13.154 -2.366 1.00 83.38 127 THR A O 1
ATOM 993 N N . ARG A 1 128 ? -1.237 14.848 -1.971 1.00 84.25 128 ARG A N 1
ATOM 994 C CA . ARG A 1 128 ? -2.409 14.155 -2.522 1.00 84.25 128 ARG A CA 1
ATOM 995 C C . ARG A 1 128 ? -2.169 13.659 -3.954 1.00 84.25 128 ARG A C 1
ATOM 997 O O . ARG A 1 128 ? -2.504 12.518 -4.247 1.00 84.25 128 ARG A O 1
ATOM 1004 N N . THR A 1 129 ? -1.571 14.485 -4.811 1.00 89.56 129 THR A N 1
ATOM 1005 C CA . THR A 1 129 ? -1.259 14.122 -6.202 1.00 89.56 129 THR A CA 1
ATOM 1006 C C . THR A 1 129 ? -0.301 12.935 -6.273 1.00 89.56 129 THR A C 1
ATOM 1008 O O . THR A 1 129 ? -0.503 12.028 -7.077 1.00 89.56 129 THR A O 1
ATOM 1011 N N . ASP A 1 130 ? 0.695 12.877 -5.384 1.00 88.25 130 ASP A N 1
ATOM 1012 C CA . ASP A 1 130 ? 1.609 11.733 -5.317 1.00 88.25 130 ASP A CA 1
ATOM 1013 C C . ASP A 1 130 ? 0.874 10.449 -4.928 1.00 88.25 130 ASP A C 1
ATOM 1015 O O . ASP A 1 130 ? 1.102 9.401 -5.528 1.00 88.25 130 ASP A O 1
ATOM 1019 N N . TRP A 1 131 ? -0.057 10.524 -3.974 1.00 92.00 131 TRP A N 1
ATOM 1020 C CA . TRP A 1 131 ? -0.892 9.381 -3.595 1.00 92.00 131 TRP A CA 1
ATOM 1021 C C . TRP A 1 131 ? -1.816 8.924 -4.729 1.00 92.00 131 TRP A C 1
ATOM 1023 O O . TRP A 1 131 ? -2.004 7.722 -4.919 1.00 92.00 131 TRP A O 1
ATOM 1033 N N . GLU A 1 132 ? -2.348 9.854 -5.524 1.00 92.19 132 GLU A N 1
ATOM 1034 C CA . GLU A 1 132 ? -3.105 9.525 -6.737 1.00 92.19 132 GLU A CA 1
ATOM 1035 C C . GLU A 1 132 ? -2.207 8.831 -7.780 1.00 92.19 132 GLU A C 1
ATOM 1037 O O . GLU A 1 132 ? -2.600 7.817 -8.359 1.00 92.19 132 GLU A O 1
ATOM 1042 N N . ASN A 1 133 ? -0.967 9.297 -7.963 1.00 94.56 133 ASN A N 1
ATOM 1043 C CA . ASN A 1 133 ? 0.024 8.641 -8.821 1.00 94.56 133 ASN A CA 1
ATOM 1044 C C . ASN A 1 133 ? 0.411 7.242 -8.325 1.00 94.56 133 ASN A C 1
ATOM 1046 O O . ASN A 1 133 ? 0.555 6.327 -9.135 1.00 94.56 133 ASN A O 1
ATOM 1050 N N . VAL A 1 134 ? 0.526 7.037 -7.012 1.00 92.56 134 VAL A N 1
ATOM 1051 C CA . VAL A 1 134 ? 0.740 5.705 -6.423 1.00 92.56 134 VAL A CA 1
ATOM 1052 C C . VAL A 1 134 ? -0.442 4.776 -6.720 1.00 92.56 134 VAL A C 1
ATOM 1054 O O . VAL A 1 134 ? -0.230 3.601 -7.026 1.00 92.56 134 VAL A O 1
ATOM 1057 N N . GLY A 1 135 ? -1.676 5.287 -6.692 1.00 90.88 135 GLY A N 1
ATOM 1058 C CA . GLY A 1 135 ? -2.864 4.544 -7.125 1.00 90.88 135 GLY A CA 1
ATOM 1059 C C . GLY A 1 135 ? -2.763 4.08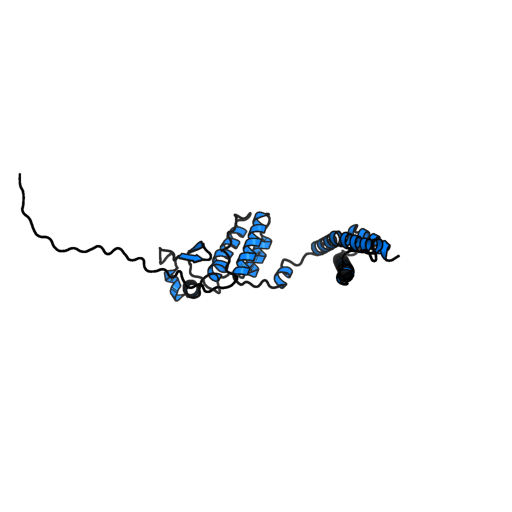9 -8.585 1.00 90.88 135 GLY A C 1
ATOM 1060 O O . GLY A 1 135 ? -2.877 2.898 -8.872 1.00 90.88 135 GLY A O 1
ATOM 1061 N N . ARG A 1 136 ? -2.429 5.011 -9.496 1.00 93.62 136 ARG A N 1
ATOM 1062 C CA . ARG A 1 136 ? -2.211 4.706 -10.924 1.00 93.62 136 ARG A CA 1
ATOM 1063 C C . ARG A 1 136 ? -1.054 3.722 -11.147 1.00 93.62 136 ARG A C 1
ATOM 1065 O O . ARG A 1 136 ? -1.109 2.881 -12.042 1.00 93.62 136 ARG A O 1
ATOM 1072 N N . LEU A 1 137 ? -0.009 3.791 -10.317 1.00 93.44 137 LEU A N 1
ATOM 1073 C CA . LEU A 1 137 ? 1.119 2.857 -10.352 1.00 93.44 137 LEU A CA 1
ATOM 1074 C C . LEU A 1 137 ? 0.660 1.440 -9.995 1.00 93.44 137 LEU A C 1
ATOM 1076 O O . LEU A 1 137 ? 1.059 0.486 -10.662 1.00 93.44 137 LEU A O 1
ATOM 1080 N N . LEU A 1 138 ? -0.179 1.295 -8.967 1.00 90.94 138 LEU A N 1
ATOM 1081 C CA . LEU A 1 138 ? -0.745 0.005 -8.570 1.00 90.94 138 LEU A CA 1
ATOM 1082 C C . LEU A 1 138 ? -1.605 -0.611 -9.672 1.00 90.94 138 LEU A C 1
ATOM 1084 O O . LEU A 1 138 ? -1.462 -1.802 -9.951 1.00 90.94 138 LEU A O 1
ATOM 1088 N N . GLU A 1 139 ? -2.451 0.192 -10.314 1.00 88.94 139 GLU A N 1
ATOM 1089 C CA . GLU A 1 139 ? -3.251 -0.241 -11.464 1.00 88.94 139 GLU A CA 1
ATOM 1090 C C . GLU A 1 139 ? -2.348 -0.729 -12.601 1.00 88.94 139 GLU A C 1
ATOM 1092 O O . GLU A 1 139 ? -2.475 -1.871 -13.040 1.00 88.94 139 GLU A O 1
ATOM 1097 N N . GLY A 1 140 ? -1.346 0.065 -12.986 1.00 90.88 140 GLY A N 1
ATOM 1098 C CA . GLY A 1 140 ? -0.403 -0.320 -14.035 1.00 90.88 140 GLY A CA 1
ATOM 1099 C C . GLY A 1 140 ? 0.412 -1.575 -13.714 1.00 90.88 140 GLY A C 1
ATOM 1100 O O . GLY A 1 140 ? 0.702 -2.370 -14.607 1.00 90.88 140 GLY A O 1
ATOM 1101 N N . LEU A 1 141 ? 0.784 -1.790 -12.448 1.00 90.06 141 LEU A N 1
ATOM 1102 C CA . LEU A 1 141 ? 1.478 -3.009 -12.024 1.00 90.06 141 LEU A CA 1
ATOM 1103 C C . LEU A 1 141 ? 0.556 -4.230 -12.099 1.00 90.06 141 LEU A C 1
ATOM 1105 O O . LEU A 1 141 ? 0.977 -5.276 -12.596 1.00 90.06 141 LEU A O 1
ATOM 1109 N N . ARG A 1 142 ? -0.694 -4.108 -11.643 1.00 86.94 142 ARG A N 1
ATOM 1110 C CA . ARG A 1 142 ? -1.690 -5.181 -11.752 1.00 86.94 142 ARG A CA 1
ATOM 1111 C C . ARG A 1 142 ? -1.905 -5.569 -13.215 1.00 86.94 142 ARG A C 1
ATOM 1113 O O . ARG A 1 142 ? -1.850 -6.753 -13.539 1.00 86.94 142 ARG A O 1
ATOM 1120 N N . ASP A 1 143 ? -2.077 -4.581 -14.084 1.00 85.62 143 ASP A N 1
ATOM 1121 C CA . ASP A 1 143 ? -2.311 -4.784 -15.516 1.00 85.62 143 ASP A CA 1
ATOM 1122 C C . ASP A 1 143 ? -1.074 -5.388 -16.210 1.00 85.62 143 ASP A C 1
ATOM 1124 O O . ASP A 1 143 ? -1.190 -6.225 -17.105 1.00 85.62 143 ASP A O 1
ATOM 1128 N N . ALA A 1 144 ? 0.131 -5.086 -15.712 1.00 86.69 144 ALA A N 1
ATOM 1129 C CA . ALA A 1 144 ? 1.376 -5.751 -16.103 1.00 86.69 144 ALA A CA 1
ATOM 1130 C C . ALA A 1 144 ? 1.527 -7.194 -15.557 1.00 86.69 144 ALA A C 1
ATOM 1132 O O . ALA A 1 144 ? 2.605 -7.791 -15.658 1.00 86.69 144 ALA A O 1
ATOM 1133 N N . GLY A 1 145 ? 0.477 -7.763 -14.956 1.00 84.00 145 GLY A N 1
ATOM 1134 C CA . GLY A 1 145 ? 0.457 -9.121 -14.409 1.00 84.00 145 GLY A CA 1
ATOM 1135 C C . GLY A 1 145 ? 1.241 -9.274 -13.104 1.00 84.00 145 GLY A C 1
ATOM 1136 O O . GLY A 1 145 ? 1.644 -10.384 -12.743 1.00 84.00 145 GLY A O 1
ATOM 1137 N N . VAL A 1 146 ? 1.509 -8.177 -12.392 1.00 81.38 146 VAL A N 1
ATOM 1138 C CA . VAL A 1 146 ? 2.179 -8.232 -11.093 1.00 81.38 146 VAL A CA 1
ATOM 1139 C C . VAL A 1 146 ? 1.172 -8.641 -10.027 1.00 81.38 146 VAL A C 1
ATOM 1141 O O . VAL A 1 146 ? 0.327 -7.857 -9.607 1.00 81.38 146 VAL A O 1
ATOM 1144 N N . VAL A 1 147 ? 1.299 -9.876 -9.547 1.00 77.56 147 VAL A N 1
ATOM 1145 C CA . VAL A 1 147 ? 0.529 -10.354 -8.397 1.00 77.56 147 VAL A CA 1
ATOM 1146 C C . VAL A 1 147 ? 1.049 -9.665 -7.136 1.00 77.56 147 VAL A C 1
ATOM 1148 O O . VAL A 1 147 ? 2.194 -9.890 -6.729 1.00 77.56 147 VAL A O 1
ATOM 1151 N N . LEU A 1 148 ? 0.208 -8.830 -6.519 1.00 68.56 148 LEU A N 1
ATOM 1152 C CA . LEU A 1 148 ? 0.466 -8.275 -5.194 1.00 68.56 148 LEU A CA 1
ATOM 1153 C C . LEU A 1 148 ? 0.482 -9.437 -4.195 1.00 68.56 148 LEU A C 1
ATOM 1155 O O . LEU A 1 148 ? -0.534 -10.094 -3.992 1.00 68.56 148 LEU A O 1
ATOM 1159 N N . LYS A 1 149 ? 1.640 -9.733 -3.598 1.00 67.19 149 LYS A N 1
ATOM 1160 C CA . LYS A 1 149 ? 1.699 -10.723 -2.514 1.00 67.19 149 LYS A CA 1
ATOM 1161 C C . LYS A 1 149 ? 1.103 -10.097 -1.257 1.00 67.19 149 LYS A C 1
ATOM 1163 O O . LYS A 1 149 ? 1.446 -8.963 -0.944 1.00 67.19 149 LYS A O 1
ATOM 1168 N N . ASP A 1 150 ? 0.320 -10.839 -0.479 1.00 57.97 150 ASP A N 1
ATOM 1169 C CA . ASP A 1 150 ? -0.240 -10.346 0.796 1.00 57.97 150 ASP A CA 1
ATOM 1170 C C . ASP A 1 150 ? 0.840 -9.820 1.761 1.00 57.97 150 ASP A C 1
ATOM 1172 O O . ASP A 1 150 ? 0.623 -8.889 2.537 1.00 57.97 150 ASP A O 1
ATOM 1176 N N . THR A 1 151 ? 2.061 -10.350 1.650 1.00 58.22 151 THR A N 1
ATOM 1177 C CA . THR A 1 151 ? 3.232 -9.899 2.412 1.00 58.22 151 THR A CA 1
ATOM 1178 C C . THR A 1 151 ? 3.700 -8.485 2.053 1.00 58.22 151 THR A C 1
ATOM 1180 O O . THR A 1 151 ? 4.428 -7.871 2.823 1.00 58.22 151 THR A O 1
ATOM 1183 N N . TRP A 1 152 ? 3.294 -7.924 0.913 1.00 62.19 152 TRP A N 1
ATOM 1184 C CA . TRP A 1 152 ? 3.665 -6.573 0.474 1.00 62.19 152 TRP A CA 1
ATOM 1185 C C . TRP A 1 152 ? 2.963 -5.492 1.297 1.00 62.19 152 TRP A C 1
ATOM 1187 O O . TRP A 1 152 ? 3.593 -4.512 1.682 1.00 62.19 152 TRP A O 1
ATOM 1197 N N . VAL A 1 153 ? 1.706 -5.720 1.683 1.00 54.78 153 VAL A N 1
ATOM 1198 C CA . VAL A 1 153 ? 0.981 -4.850 2.628 1.00 54.78 153 VAL A CA 1
ATOM 1199 C C . VAL A 1 153 ? 1.593 -4.930 4.034 1.00 54.78 153 VAL A C 1
ATOM 1201 O O . VAL A 1 153 ? 1.541 -3.973 4.799 1.00 54.78 153 VAL A O 1
ATOM 1204 N N . GLN A 1 154 ? 2.225 -6.056 4.370 1.00 50.88 154 GLN A N 1
ATOM 1205 C CA . GLN A 1 154 ? 2.863 -6.283 5.670 1.00 50.88 154 GLN A CA 1
ATOM 1206 C C . GLN A 1 154 ? 4.313 -5.754 5.738 1.00 50.88 154 GLN A C 1
ATOM 1208 O O . GLN A 1 154 ? 4.796 -5.443 6.825 1.00 50.88 154 GLN A O 1
ATOM 1213 N N . ASN A 1 155 ? 4.997 -5.630 4.5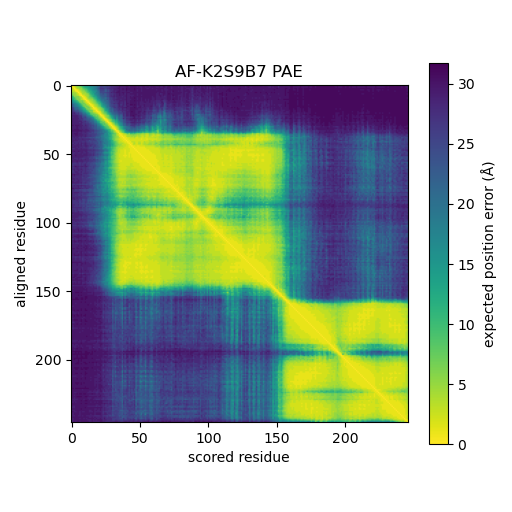89 1.00 46.22 155 ASN A N 1
ATOM 1214 C CA . ASN A 1 155 ? 6.409 -5.233 4.467 1.00 46.22 155 ASN A CA 1
ATOM 1215 C C . ASN A 1 155 ? 6.639 -3.732 4.206 1.00 46.22 155 ASN A C 1
ATOM 1217 O O . ASN A 1 155 ? 7.792 -3.290 4.206 1.00 46.22 155 ASN A O 1
ATOM 1221 N N . SER A 1 156 ? 5.596 -2.919 4.000 1.00 51.38 156 SER A N 1
ATOM 1222 C CA . SER A 1 156 ? 5.726 -1.470 4.210 1.00 51.38 156 SER A CA 1
ATOM 1223 C C . SER A 1 156 ? 6.090 -1.271 5.680 1.00 51.38 156 SER A C 1
ATOM 1225 O O . SER A 1 156 ? 5.309 -1.716 6.514 1.00 51.38 156 SER A O 1
ATOM 1227 N N . LYS A 1 157 ? 7.288 -0.725 5.970 1.00 55.16 157 LYS A N 1
ATOM 1228 C CA . LYS A 1 157 ? 7.935 -0.598 7.302 1.00 55.16 157 LYS A CA 1
ATOM 1229 C C . LYS A 1 157 ? 7.039 -1.069 8.461 1.00 55.16 157 LYS A C 1
ATOM 1231 O O . LYS A 1 157 ? 6.044 -0.386 8.716 1.00 55.16 157 LYS A O 1
ATOM 1236 N N . PRO A 1 158 ? 7.377 -2.160 9.184 1.00 62.56 158 PRO A N 1
ATOM 1237 C CA . PRO A 1 158 ? 6.521 -2.657 10.256 1.00 62.56 158 PRO A CA 1
ATOM 1238 C C . PRO A 1 158 ? 6.166 -1.492 11.171 1.00 62.56 158 PRO A C 1
ATOM 1240 O O . PRO A 1 158 ? 7.069 -0.804 11.652 1.00 62.56 158 PRO A O 1
ATOM 1243 N N . LEU A 1 159 ? 4.860 -1.246 11.345 1.00 69.50 159 LEU A N 1
ATOM 1244 C CA . LEU A 1 159 ? 4.374 -0.103 12.113 1.00 69.50 159 LEU A CA 1
ATOM 1245 C C . LEU A 1 159 ? 5.143 -0.039 13.426 1.00 69.50 159 LEU A C 1
ATOM 1247 O O . LEU A 1 159 ? 5.245 -1.050 14.134 1.00 69.50 159 LEU A O 1
ATOM 1251 N N . ASN A 1 160 ? 5.709 1.126 13.732 1.00 83.62 160 ASN A N 1
ATOM 1252 C CA . ASN A 1 160 ? 6.401 1.298 14.996 1.00 83.62 160 ASN A CA 1
ATOM 1253 C C . ASN A 1 160 ? 5.390 1.146 16.148 1.00 83.62 160 ASN A C 1
ATOM 1255 O O . ASN A 1 160 ? 4.175 1.241 15.954 1.00 83.62 160 ASN A O 1
ATOM 1259 N N . ARG A 1 161 ? 5.889 0.914 17.365 1.00 86.69 161 ARG A N 1
ATOM 1260 C CA . ARG A 1 161 ? 5.049 0.722 18.560 1.00 86.69 161 ARG A CA 1
ATOM 1261 C C . ARG A 1 161 ? 3.962 1.800 18.703 1.00 86.69 161 ARG A C 1
ATOM 1263 O O . ARG A 1 161 ? 2.815 1.484 18.996 1.00 86.69 161 ARG A O 1
ATOM 1270 N N . TYR A 1 162 ? 4.312 3.063 18.448 1.00 85.00 162 TYR A N 1
ATOM 1271 C CA . TYR A 1 162 ? 3.376 4.187 18.518 1.00 85.00 162 TYR A CA 1
ATOM 1272 C C . TYR A 1 162 ? 2.281 4.103 17.446 1.00 85.00 162 TYR A C 1
ATOM 1274 O O . TYR A 1 162 ? 1.111 4.299 17.750 1.00 85.00 162 TYR A O 1
ATOM 1282 N N . GLN A 1 163 ? 2.631 3.753 16.210 1.00 82.69 163 GLN A N 1
ATOM 1283 C CA . GLN A 1 163 ? 1.675 3.598 15.115 1.00 82.69 163 GLN A CA 1
ATOM 1284 C C . GLN A 1 163 ? 0.721 2.421 15.344 1.00 82.69 163 GLN A C 1
ATOM 1286 O O . GLN A 1 163 ? -0.474 2.563 15.096 1.00 82.69 163 GLN A O 1
ATOM 1291 N N . ARG A 1 164 ? 1.213 1.287 15.868 1.00 88.00 164 ARG A N 1
ATOM 1292 C CA . ARG A 1 164 ? 0.362 0.142 16.249 1.00 88.00 164 ARG A CA 1
ATOM 1293 C C . ARG A 1 164 ? -0.637 0.538 17.332 1.00 88.00 164 ARG A C 1
ATOM 1295 O O . ARG A 1 164 ? -1.828 0.266 17.205 1.00 88.00 164 ARG A O 1
ATOM 1302 N N . PHE A 1 165 ? -0.155 1.239 18.357 1.00 91.31 165 PHE A N 1
ATOM 1303 C CA . PHE A 1 165 ? -0.993 1.766 19.427 1.00 91.31 165 PHE A CA 1
ATOM 1304 C C . PHE A 1 165 ? -2.046 2.756 18.902 1.00 91.31 165 PHE A C 1
ATOM 1306 O O . PHE A 1 165 ? -3.231 2.635 19.219 1.00 91.31 165 PHE A O 1
ATOM 1313 N N . ALA A 1 166 ? -1.640 3.705 18.055 1.00 87.31 166 ALA A N 1
ATOM 1314 C CA . ALA A 1 166 ? -2.533 4.698 17.466 1.00 87.31 166 ALA A CA 1
ATOM 1315 C C . ALA A 1 166 ? -3.600 4.043 16.576 1.00 87.31 166 ALA A C 1
ATOM 1317 O O . ALA A 1 166 ? -4.778 4.378 16.680 1.00 87.31 166 ALA A O 1
ATOM 1318 N N . GLN A 1 167 ? -3.222 3.068 15.747 1.00 88.06 167 GLN A N 1
ATOM 1319 C CA . GLN A 1 167 ? -4.159 2.336 14.896 1.00 88.06 167 GLN A CA 1
ATOM 1320 C C . GLN A 1 167 ? -5.180 1.548 15.724 1.00 88.06 167 GLN A C 1
ATOM 1322 O O . GLN A 1 167 ? -6.371 1.573 15.411 1.00 88.06 167 GLN A O 1
ATOM 1327 N N . ALA A 1 168 ? -4.738 0.888 16.796 1.00 92.19 168 ALA A N 1
ATOM 1328 C CA . ALA A 1 168 ? -5.623 0.171 17.706 1.00 92.19 168 ALA A CA 1
ATOM 1329 C C . ALA A 1 168 ? -6.602 1.119 18.418 1.00 92.19 168 ALA A C 1
ATOM 1331 O O . ALA A 1 168 ? -7.806 0.866 18.446 1.00 92.19 168 ALA A O 1
ATOM 1332 N N . THR A 1 169 ? -6.107 2.272 18.869 1.00 93.62 169 THR A N 1
ATOM 1333 C CA . THR A 1 169 ? -6.928 3.352 19.434 1.00 93.62 169 THR A CA 1
ATOM 1334 C C . THR A 1 169 ? -7.985 3.850 18.437 1.00 93.62 169 THR A C 1
ATOM 1336 O O . THR A 1 169 ? -9.167 3.954 18.765 1.00 93.62 169 THR A O 1
ATOM 1339 N N . HIS A 1 170 ? -7.596 4.106 17.184 1.00 90.25 170 HIS A N 1
ATOM 1340 C CA . HIS A 1 170 ? -8.534 4.488 16.122 1.00 90.25 170 HIS A CA 1
ATOM 1341 C C . HIS A 1 170 ? -9.575 3.401 15.839 1.00 90.25 170 HIS A C 1
ATOM 1343 O O . HIS A 1 170 ? -10.741 3.713 15.586 1.00 90.25 170 HIS A O 1
ATOM 1349 N N . LYS A 1 171 ? -9.171 2.128 15.894 1.00 92.75 171 LYS A N 1
ATOM 1350 C CA . LYS A 1 171 ? -10.081 0.997 15.718 1.00 92.75 171 LYS A CA 1
ATOM 1351 C C . LYS A 1 171 ? -11.135 0.967 16.828 1.00 92.75 171 LYS A C 1
ATOM 1353 O O . LYS A 1 171 ? -12.313 0.837 16.503 1.00 92.75 171 LYS A O 1
ATOM 1358 N N . LEU A 1 172 ? -10.757 1.193 18.089 1.00 94.94 172 LEU A N 1
ATOM 1359 C CA . LEU A 1 172 ? -11.718 1.305 19.195 1.00 94.94 172 LEU A CA 1
ATOM 1360 C C . LEU A 1 172 ? -12.744 2.417 18.975 1.00 94.94 172 LEU A C 1
ATOM 1362 O O . LEU A 1 172 ? -13.942 2.142 19.030 1.00 94.94 172 LEU A O 1
ATOM 1366 N N . ARG A 1 173 ? -12.303 3.632 18.625 1.00 93.12 173 ARG A N 1
ATOM 1367 C CA . ARG A 1 173 ? -13.211 4.769 18.360 1.00 93.12 173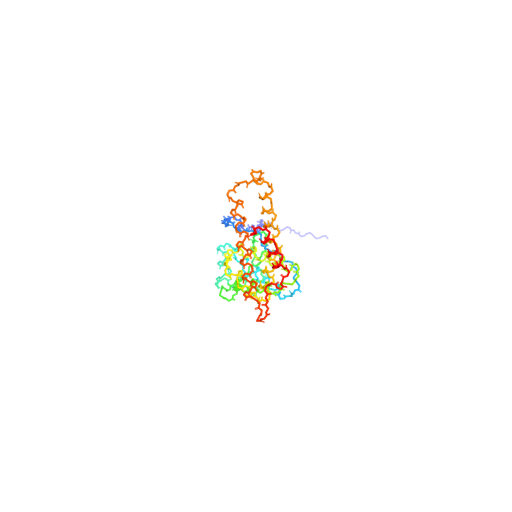 ARG A CA 1
ATOM 1368 C C . ARG A 1 173 ? -14.281 4.461 17.324 1.00 93.12 173 ARG A C 1
ATOM 1370 O O . ARG A 1 173 ? -15.389 4.974 17.412 1.00 93.12 173 ARG A O 1
ATOM 1377 N N . ARG A 1 174 ? -13.942 3.644 16.325 1.00 94.56 174 ARG A N 1
ATOM 1378 C CA . ARG A 1 174 ? -14.863 3.287 15.246 1.00 94.56 174 ARG A CA 1
ATOM 1379 C C . ARG A 1 174 ? -15.770 2.117 15.613 1.00 94.56 174 ARG A C 1
ATOM 1381 O O . ARG A 1 174 ? -16.925 2.107 15.205 1.00 94.56 174 ARG A O 1
ATOM 1388 N N . LEU A 1 175 ? -15.253 1.120 16.331 1.00 94.62 175 LEU A N 1
ATOM 1389 C CA . LEU A 1 175 ? -15.992 -0.113 16.612 1.00 94.62 175 LEU A CA 1
ATOM 1390 C C . LEU A 1 175 ? -16.908 -0.008 17.831 1.00 94.62 175 LEU A C 1
ATOM 1392 O O . LEU A 1 175 ? -18.010 -0.549 17.785 1.00 94.62 175 LEU A O 1
ATOM 1396 N N . VAL A 1 176 ? -16.492 0.693 18.890 1.00 95.81 176 VAL A N 1
ATOM 1397 C CA . VAL A 1 176 ? -17.258 0.772 20.146 1.00 95.81 176 VAL A CA 1
ATOM 1398 C C . VAL A 1 176 ? -18.659 1.366 19.933 1.00 95.81 176 VAL A C 1
ATOM 1400 O O . VAL A 1 176 ? -19.617 0.725 20.365 1.00 95.81 176 VAL A O 1
ATOM 1403 N N . PRO A 1 177 ? -18.849 2.492 19.209 1.00 94.69 177 PRO A N 1
ATOM 1404 C CA . PRO A 1 177 ? -20.191 3.033 18.973 1.00 94.69 177 PRO A CA 1
ATOM 1405 C C . PRO A 1 177 ? -21.078 2.117 18.122 1.00 94.69 177 PRO A C 1
ATOM 1407 O O . PRO A 1 177 ? -22.278 2.032 18.361 1.00 94.69 177 PRO A O 1
ATOM 1410 N N . VAL A 1 178 ? -20.497 1.409 17.144 1.00 93.12 178 VAL A N 1
ATOM 1411 C CA . VAL A 1 178 ? -21.240 0.475 16.280 1.00 93.12 178 VAL A CA 1
ATOM 1412 C C . VAL A 1 178 ? -21.705 -0.733 17.083 1.00 93.12 178 VAL A C 1
ATOM 1414 O O . VAL A 1 178 ? -22.871 -1.113 17.002 1.00 93.12 178 VAL A O 1
ATOM 1417 N N . TRP A 1 179 ? -20.809 -1.313 17.882 1.00 94.62 179 TRP A N 1
ATOM 1418 C CA . TRP A 1 179 ? -21.156 -2.414 18.770 1.00 94.62 179 TRP A CA 1
ATOM 1419 C C . TRP A 1 179 ? -22.225 -1.989 19.782 1.00 94.62 179 TRP A C 1
ATOM 1421 O O . TRP A 1 179 ? -23.245 -2.658 19.889 1.00 94.62 179 TRP A O 1
ATOM 1431 N N . HIS A 1 180 ? -22.049 -0.841 20.446 1.00 94.06 180 HIS A N 1
ATOM 1432 C CA . HIS A 1 180 ? -23.032 -0.302 21.388 1.00 94.06 180 HIS A CA 1
ATOM 1433 C C . HIS A 1 180 ? -24.401 -0.086 20.735 1.00 94.06 180 HIS A C 1
ATOM 1435 O O . HIS A 1 180 ? -25.405 -0.556 21.258 1.00 94.06 180 HIS A O 1
ATOM 1441 N N . GLY A 1 181 ? -24.447 0.566 19.569 1.00 91.00 181 GLY A N 1
ATOM 1442 C CA . GLY A 1 181 ? -25.695 0.827 18.854 1.00 91.00 181 GLY A CA 1
ATOM 1443 C C . GLY A 1 181 ? -26.432 -0.453 18.460 1.00 91.00 181 GLY A C 1
ATOM 1444 O O . GLY A 1 181 ? -27.651 -0.521 18.599 1.00 91.00 181 GLY A O 1
ATOM 1445 N N . LEU A 1 182 ? -25.705 -1.488 18.026 1.00 89.88 182 LEU A N 1
ATOM 1446 C CA . LEU A 1 182 ? -26.297 -2.787 17.698 1.00 89.88 182 LEU A CA 1
ATOM 1447 C C . LEU A 1 182 ? -26.797 -3.526 18.943 1.00 89.88 182 LEU A C 1
ATOM 1449 O O . LEU A 1 182 ? -27.918 -4.032 18.927 1.00 89.88 182 LEU A O 1
ATOM 1453 N N . THR A 1 183 ? -26.016 -3.549 20.024 1.00 90.38 183 THR A N 1
ATOM 1454 C CA . THR A 1 183 ? -26.417 -4.167 21.298 1.00 90.38 183 THR A CA 1
ATOM 1455 C C . THR A 1 183 ? -27.631 -3.454 21.904 1.00 90.38 183 THR A C 1
ATOM 1457 O O . THR A 1 183 ? -28.568 -4.104 22.372 1.00 90.38 183 THR A O 1
ATOM 1460 N N . LEU A 1 184 ? -27.676 -2.120 21.838 1.00 91.06 184 LEU A N 1
ATOM 1461 C CA . LEU A 1 184 ? -28.811 -1.327 22.303 1.00 91.06 184 LEU A CA 1
ATOM 1462 C C . LEU A 1 184 ? -30.055 -1.568 21.441 1.00 91.06 184 LEU A C 1
ATOM 1464 O O . LEU A 1 184 ? -31.134 -1.802 21.982 1.00 91.06 184 LEU A O 1
ATOM 1468 N N . ALA A 1 185 ? -29.914 -1.565 20.113 1.00 87.94 185 ALA A N 1
ATOM 1469 C CA . ALA A 1 185 ? -31.014 -1.874 19.202 1.00 87.94 185 ALA A CA 1
ATOM 1470 C C . ALA A 1 185 ? -31.568 -3.283 19.452 1.00 87.94 185 ALA A C 1
ATOM 1472 O O . ALA A 1 185 ? -32.783 -3.457 19.503 1.00 87.94 185 ALA A O 1
ATOM 1473 N N . GLN A 1 186 ? -30.694 -4.264 19.690 1.00 85.81 186 GLN A N 1
ATOM 1474 C CA . GLN A 1 186 ? -31.093 -5.616 20.071 1.00 85.81 186 GLN A CA 1
ATOM 1475 C C . GLN A 1 186 ? -31.885 -5.620 21.385 1.00 85.81 186 GLN A C 1
ATOM 1477 O O . GLN A 1 186 ? -32.925 -6.270 21.464 1.00 85.81 186 GLN A O 1
ATOM 1482 N N . ARG A 1 187 ? -31.428 -4.888 22.408 1.00 87.06 187 ARG A N 1
ATOM 1483 C CA . ARG A 1 187 ? -32.107 -4.804 23.710 1.00 87.06 187 ARG A CA 1
ATOM 1484 C C . ARG A 1 187 ? -33.478 -4.132 23.615 1.00 87.06 187 ARG A C 1
ATOM 1486 O O . ARG A 1 187 ? -34.422 -4.604 24.238 1.00 87.06 187 ARG A O 1
ATOM 1493 N N . VAL A 1 188 ? -33.579 -3.031 22.870 1.00 89.62 188 VAL A N 1
ATOM 1494 C CA . VAL A 1 188 ? -34.804 -2.221 22.764 1.00 89.62 188 VAL A CA 1
ATOM 1495 C C . VAL A 1 188 ? -35.831 -2.875 21.848 1.00 89.62 188 VAL A C 1
ATOM 1497 O O . VAL A 1 188 ? -37.010 -2.932 22.185 1.00 89.62 188 VAL A O 1
ATOM 1500 N N . LEU A 1 189 ? -35.400 -3.350 20.679 1.00 86.75 189 LEU A N 1
ATOM 1501 C CA . LEU A 1 189 ? -36.309 -3.892 19.672 1.00 86.75 189 LEU A CA 1
ATOM 1502 C C . LEU A 1 189 ? -36.617 -5.369 19.917 1.00 86.75 189 LEU A C 1
ATOM 1504 O O . LEU A 1 189 ? -37.690 -5.821 19.521 1.00 86.75 189 LEU A O 1
ATOM 1508 N N . GLY A 1 190 ? -35.710 -6.114 20.558 1.00 83.06 190 GLY A N 1
ATOM 1509 C CA . GLY A 1 190 ? -35.871 -7.538 20.842 1.00 83.06 190 GLY A CA 1
ATOM 1510 C C . GLY A 1 190 ? -36.304 -8.315 19.599 1.00 83.06 190 GLY A C 1
ATOM 1511 O O . GLY A 1 190 ? -35.621 -8.324 18.573 1.00 83.06 190 GLY A O 1
ATOM 1512 N N . ASP A 1 191 ? -37.493 -8.913 19.673 1.00 80.31 191 ASP A N 1
ATOM 1513 C CA . ASP A 1 191 ? -38.106 -9.681 18.584 1.00 80.31 191 ASP A CA 1
ATOM 1514 C C . ASP A 1 191 ? -38.515 -8.853 17.355 1.00 80.31 191 ASP A C 1
ATOM 1516 O O . ASP A 1 191 ? -38.795 -9.425 16.300 1.00 80.31 191 ASP A O 1
ATOM 1520 N N . SER A 1 192 ? -38.526 -7.527 17.473 1.00 81.38 192 SER A N 1
ATOM 1521 C CA . SER A 1 192 ? -38.921 -6.574 16.428 1.00 81.38 192 SER A CA 1
ATOM 1522 C C . SER A 1 192 ? -37.729 -6.025 15.635 1.00 81.38 192 SER A C 1
ATOM 1524 O O . SER A 1 192 ? -37.917 -5.189 14.752 1.00 81.38 192 SER A O 1
ATOM 1526 N N . MET A 1 193 ? -36.494 -6.438 15.955 1.00 80.31 193 MET A N 1
ATOM 1527 C CA . MET A 1 193 ? -35.295 -5.924 15.288 1.00 80.31 193 MET A CA 1
ATOM 1528 C C . MET A 1 193 ? -35.296 -6.329 13.803 1.00 80.31 193 MET A C 1
ATOM 1530 O O . MET A 1 193 ? -35.367 -7.523 13.500 1.00 80.31 193 MET A O 1
ATOM 1534 N N . PRO A 1 194 ? -35.204 -5.383 12.850 1.00 66.75 194 PRO A N 1
ATOM 1535 C CA . PRO A 1 194 ? -35.066 -5.738 11.444 1.00 66.75 194 PRO A CA 1
ATOM 1536 C C . PRO A 1 194 ? -33.763 -6.521 11.248 1.00 66.75 194 PRO A C 1
ATOM 1538 O O . PRO A 1 194 ? -32.744 -6.187 11.846 1.00 66.75 194 PRO A O 1
ATOM 1541 N N . LEU A 1 195 ? -33.799 -7.560 10.405 1.00 61.94 195 LEU A N 1
ATOM 1542 C CA . LEU A 1 195 ? -32.674 -8.478 10.169 1.00 61.94 195 LEU A CA 1
ATOM 1543 C C . LEU A 1 195 ? -32.319 -9.350 11.393 1.00 61.94 195 LEU A C 1
ATOM 1545 O O . LEU A 1 195 ? -31.154 -9.449 11.777 1.00 61.94 195 LEU A O 1
ATOM 1549 N N . ARG A 1 196 ? -33.298 -10.081 11.956 1.00 64.81 196 ARG A N 1
ATOM 1550 C CA . ARG A 1 196 ? -33.085 -11.210 12.905 1.00 64.81 196 ARG A CA 1
ATOM 1551 C C . ARG A 1 196 ? -32.324 -12.401 12.303 1.00 64.81 196 ARG A C 1
ATOM 1553 O O . ARG A 1 196 ? -32.506 -13.548 12.704 1.00 64.81 196 ARG A O 1
ATOM 1560 N N . THR A 1 197 ? -31.497 -12.171 11.298 1.00 64.69 197 THR A N 1
ATOM 1561 C CA . THR A 1 197 ? -30.614 -13.187 10.753 1.00 64.69 197 THR A CA 1
ATOM 1562 C C . THR A 1 197 ? -29.590 -13.562 11.821 1.00 64.69 197 THR A C 1
ATOM 1564 O O . THR A 1 197 ? -29.065 -12.692 12.518 1.00 64.69 197 THR A O 1
ATOM 1567 N N . VAL A 1 198 ? -29.267 -14.855 11.932 1.00 68.44 198 VAL A N 1
ATOM 1568 C CA . VAL A 1 198 ? -28.128 -15.374 12.722 1.00 68.44 198 VAL A CA 1
ATOM 1569 C C . VAL A 1 198 ? -26.863 -14.533 12.487 1.00 68.44 198 VAL A C 1
ATOM 1571 O O . VAL A 1 198 ? -26.055 -14.339 13.391 1.00 68.44 198 VAL A O 1
ATOM 1574 N N . ASP A 1 199 ? -26.738 -13.965 11.290 1.00 74.44 199 ASP A N 1
ATOM 1575 C CA . ASP A 1 199 ? -25.658 -13.077 10.882 1.00 74.44 199 ASP A CA 1
ATOM 1576 C C . ASP A 1 199 ? -25.545 -11.789 11.712 1.00 74.44 199 ASP A C 1
ATOM 1578 O O . ASP A 1 199 ? -24.429 -11.352 11.970 1.00 74.44 199 ASP A O 1
ATOM 1582 N N . THR A 1 200 ? -26.644 -11.205 12.202 1.00 73.50 200 THR A N 1
ATOM 1583 C CA . THR A 1 200 ? -26.602 -9.985 13.034 1.00 73.50 200 THR A CA 1
ATOM 1584 C C . THR A 1 200 ? -26.004 -10.293 14.406 1.00 73.50 200 THR A C 1
ATOM 1586 O O . THR A 1 200 ? -25.119 -9.580 14.876 1.00 73.50 200 THR A O 1
ATOM 1589 N N . TYR A 1 201 ? -26.402 -11.417 15.009 1.00 75.81 201 TYR A N 1
ATOM 1590 C CA . TYR A 1 201 ? -25.828 -11.905 16.268 1.00 75.81 201 TYR A CA 1
ATOM 1591 C C . TYR A 1 201 ? -24.360 -12.295 16.107 1.00 75.81 201 TYR A C 1
ATOM 1593 O O . TYR A 1 201 ? -23.520 -11.914 16.925 1.00 75.81 201 TYR A O 1
ATOM 1601 N N . ARG A 1 202 ? -24.035 -12.997 15.013 1.00 82.88 202 ARG A N 1
ATOM 1602 C CA . ARG A 1 202 ? -22.648 -13.300 14.649 1.00 82.88 202 ARG A CA 1
ATOM 1603 C C . ARG A 1 202 ? -21.841 -12.010 14.533 1.00 82.88 202 ARG A C 1
ATOM 1605 O O . ARG A 1 202 ? -20.746 -11.937 15.078 1.00 82.88 202 ARG A O 1
ATOM 1612 N N . LYS A 1 203 ? -22.408 -10.965 13.920 1.00 85.69 203 LYS A N 1
ATOM 1613 C CA . LYS A 1 203 ? -21.712 -9.696 13.718 1.00 85.69 203 LYS A CA 1
ATOM 1614 C C . LYS A 1 203 ? -21.434 -8.941 15.013 1.00 85.69 203 LYS A C 1
ATOM 1616 O O . LYS A 1 203 ? -20.349 -8.385 15.156 1.00 85.69 203 LYS A O 1
ATOM 1621 N N . ILE A 1 204 ? -22.367 -8.943 15.966 1.00 89.38 204 ILE A N 1
ATOM 1622 C CA . ILE A 1 204 ? -22.144 -8.365 17.303 1.00 89.38 204 ILE A CA 1
ATOM 1623 C C . ILE A 1 204 ? -20.996 -9.100 18.016 1.00 89.38 204 ILE A C 1
ATOM 1625 O O . ILE A 1 204 ? -20.129 -8.451 18.607 1.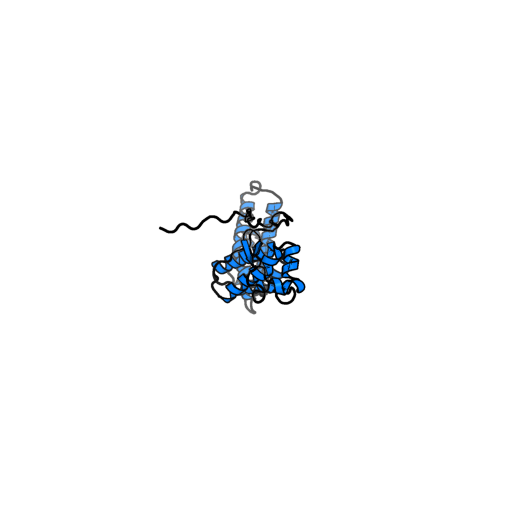00 89.38 204 ILE A O 1
ATOM 1629 N N . GLY A 1 205 ? -20.951 -10.434 17.913 1.00 89.50 205 GLY A N 1
ATOM 1630 C CA . GLY A 1 205 ? -19.848 -11.254 18.426 1.00 89.50 205 GLY A CA 1
ATOM 1631 C C . GLY A 1 205 ? -18.505 -10.930 17.763 1.00 89.50 205 GLY A C 1
ATOM 1632 O O . GLY A 1 205 ? -17.537 -10.623 18.454 1.00 89.50 205 GLY A O 1
ATOM 1633 N N . GLU A 1 206 ? -18.462 -10.893 16.430 1.00 92.00 206 GLU A N 1
ATOM 1634 C CA . GLU A 1 206 ? -17.265 -10.525 15.658 1.00 92.00 206 GLU A CA 1
ATOM 1635 C C . GLU A 1 206 ? -16.743 -9.131 16.034 1.00 92.00 206 GLU A C 1
ATOM 1637 O O . GLU A 1 206 ? -15.541 -8.941 16.225 1.00 92.00 206 GLU A O 1
ATOM 1642 N N . LEU A 1 207 ? -17.642 -8.149 16.173 1.00 92.81 207 LEU A N 1
ATOM 1643 C CA . LEU A 1 207 ? -17.286 -6.790 16.582 1.00 92.81 207 LEU A CA 1
ATOM 1644 C C . LEU A 1 207 ? -16.667 -6.776 17.981 1.00 92.81 207 LEU A C 1
ATOM 1646 O O . LEU A 1 207 ? -15.661 -6.097 18.192 1.00 92.81 207 LEU A O 1
ATOM 1650 N N . ARG A 1 208 ? -17.219 -7.553 18.918 1.00 94.50 208 ARG A N 1
ATOM 1651 C CA . ARG A 1 208 ? -16.663 -7.701 20.268 1.00 94.50 208 ARG A CA 1
ATOM 1652 C C . ARG A 1 208 ? -15.256 -8.301 20.235 1.00 94.50 208 ARG A C 1
ATOM 1654 O O . ARG A 1 208 ? -14.355 -7.779 20.889 1.00 94.50 208 ARG A O 1
ATOM 1661 N N . GLU A 1 209 ? -15.039 -9.356 19.457 1.00 94.75 209 GLU A N 1
ATOM 1662 C CA . GLU A 1 209 ? -13.713 -9.968 19.293 1.00 94.75 209 GLU A CA 1
ATOM 1663 C C . GLU A 1 209 ? -12.713 -9.019 18.618 1.00 94.75 209 GLU A C 1
ATOM 1665 O O . GLU A 1 209 ? -11.527 -8.992 18.950 1.00 94.75 209 GLU A O 1
ATOM 1670 N N . GLU A 1 210 ? -13.161 -8.216 17.653 1.00 95.12 210 GLU A N 1
ATOM 1671 C CA . GLU A 1 210 ? -12.329 -7.189 17.029 1.00 95.12 210 GLU A CA 1
ATOM 1672 C C . GLU A 1 210 ? -11.952 -6.052 17.980 1.00 95.12 210 GLU A C 1
ATOM 1674 O O . GLU A 1 210 ? -10.819 -5.565 17.910 1.00 95.12 210 GLU A O 1
ATOM 1679 N N . ILE A 1 211 ? -12.871 -5.643 18.858 1.00 96.69 211 ILE A N 1
ATOM 1680 C CA . ILE A 1 211 ? -12.608 -4.686 19.937 1.00 96.69 211 ILE A CA 1
ATOM 1681 C C . ILE A 1 211 ? -11.564 -5.266 20.894 1.00 96.69 211 ILE A C 1
ATOM 1683 O O . ILE A 1 211 ? -10.572 -4.596 21.175 1.00 96.69 211 ILE A O 1
ATOM 1687 N N . GLN A 1 212 ? -11.721 -6.524 21.321 1.00 96.81 212 GLN A N 1
ATOM 1688 C CA . GLN A 1 212 ? -10.760 -7.168 22.220 1.00 96.81 212 GLN A CA 1
ATOM 1689 C C . GLN A 1 212 ? -9.362 -7.240 21.595 1.00 96.81 212 GLN A C 1
ATOM 1691 O O . GLN A 1 212 ? -8.395 -6.803 22.209 1.00 96.81 212 GLN A O 1
ATOM 1696 N N . ARG A 1 213 ? -9.255 -7.652 20.326 1.00 96.56 213 ARG A N 1
ATOM 1697 C CA . ARG A 1 213 ? -7.972 -7.658 19.601 1.00 96.56 213 ARG A CA 1
ATOM 1698 C C . ARG A 1 213 ? -7.321 -6.274 19.520 1.00 96.56 213 ARG A C 1
ATOM 1700 O O . ARG A 1 213 ? -6.093 -6.167 19.543 1.00 96.56 213 ARG A O 1
ATOM 1707 N N . ALA A 1 214 ? -8.115 -5.208 19.404 1.00 95.38 214 ALA A N 1
ATOM 1708 C CA . ALA A 1 214 ? -7.592 -3.844 19.440 1.00 95.38 214 ALA A CA 1
ATOM 1709 C C . ALA A 1 214 ? -7.039 -3.495 20.833 1.00 95.38 214 ALA A C 1
ATOM 1711 O O . ALA A 1 214 ? -5.949 -2.937 20.921 1.00 95.38 214 ALA A O 1
ATOM 1712 N N . ILE A 1 215 ? -7.728 -3.880 21.910 1.00 96.69 215 ILE A N 1
ATOM 1713 C CA . ILE A 1 215 ? -7.263 -3.678 23.294 1.00 96.69 215 ILE A CA 1
ATOM 1714 C C . ILE A 1 215 ? -5.967 -4.443 23.551 1.00 96.69 215 ILE A C 1
ATOM 1716 O O . ILE A 1 215 ? -5.007 -3.852 24.040 1.00 96.69 215 ILE A O 1
ATOM 1720 N N . ASP A 1 216 ? -5.897 -5.711 23.148 1.00 96.62 216 ASP A N 1
ATOM 1721 C CA . ASP A 1 216 ? -4.690 -6.530 23.294 1.00 96.62 216 ASP A CA 1
ATOM 1722 C C . ASP A 1 216 ? -3.511 -5.888 22.542 1.00 96.62 216 ASP A C 1
ATOM 1724 O O . ASP A 1 216 ? -2.386 -5.814 23.040 1.00 96.62 216 ASP A O 1
ATOM 1728 N N . THR A 1 217 ? -3.781 -5.329 21.354 1.00 95.50 217 THR A N 1
ATOM 1729 C CA . THR A 1 217 ? -2.785 -4.569 20.585 1.00 95.50 217 THR A CA 1
ATOM 1730 C C . THR A 1 217 ? -2.357 -3.298 21.318 1.00 95.50 217 THR A C 1
ATOM 1732 O O . THR A 1 217 ? -1.169 -2.980 21.321 1.00 95.50 217 THR A O 1
ATOM 1735 N N . MET A 1 218 ? -3.274 -2.563 21.953 1.00 95.88 218 MET A N 1
ATOM 1736 C CA . MET A 1 218 ? -2.912 -1.404 22.776 1.00 95.88 218 MET A CA 1
ATOM 1737 C C . MET A 1 218 ? -2.002 -1.828 23.928 1.00 95.88 218 MET A C 1
ATOM 1739 O O . MET A 1 218 ? -0.910 -1.280 24.056 1.00 95.88 218 MET A O 1
ATOM 1743 N N . GLN A 1 219 ? -2.404 -2.839 24.703 1.00 95.69 219 GLN A N 1
ATOM 1744 C CA . GLN A 1 219 ? -1.656 -3.349 25.855 1.00 95.69 219 GLN A CA 1
ATOM 1745 C C . GLN A 1 219 ? -0.241 -3.793 25.470 1.00 95.69 219 GLN A C 1
ATOM 1747 O O . GLN A 1 219 ? 0.728 -3.373 26.099 1.00 95.69 219 GLN A O 1
ATOM 1752 N N . ALA A 1 220 ? -0.099 -4.546 24.376 1.00 94.62 220 ALA A N 1
ATOM 1753 C CA . ALA A 1 220 ? 1.195 -5.019 23.884 1.00 94.62 220 ALA A CA 1
ATOM 1754 C C . ALA A 1 220 ? 2.143 -3.894 23.416 1.00 94.62 220 ALA A C 1
ATOM 1756 O O . ALA A 1 220 ? 3.330 -4.138 23.200 1.00 94.62 220 ALA A O 1
ATOM 1757 N N . ASN A 1 221 ? 1.636 -2.673 23.214 1.00 94.25 221 ASN A N 1
ATOM 1758 C CA . ASN A 1 221 ? 2.408 -1.535 22.710 1.00 94.25 221 ASN A CA 1
ATOM 1759 C C . ASN A 1 221 ? 2.560 -0.391 23.732 1.00 94.25 221 ASN A C 1
ATOM 1761 O O . ASN A 1 221 ? 3.123 0.655 23.392 1.00 94.25 221 ASN A O 1
ATOM 1765 N N . LEU A 1 222 ? 2.114 -0.578 24.976 1.00 92.56 222 LEU A N 1
ATOM 1766 C CA . LEU A 1 222 ? 2.363 0.358 26.074 1.00 92.56 222 LEU A CA 1
ATOM 1767 C C . LEU A 1 222 ? 3.803 0.243 26.599 1.00 92.56 222 LEU A C 1
ATOM 1769 O O . LEU A 1 222 ? 4.467 -0.782 26.442 1.00 92.56 222 LEU A O 1
ATOM 1773 N N . ARG A 1 223 ? 4.324 1.327 27.186 1.00 89.06 223 ARG A N 1
ATOM 1774 C CA . ARG A 1 223 ? 5.607 1.296 27.910 1.00 89.06 223 ARG A CA 1
ATOM 1775 C C . ARG A 1 223 ? 5.407 0.738 29.317 1.00 89.06 223 ARG A C 1
ATOM 1777 O O . ARG A 1 223 ? 4.306 0.782 29.856 1.00 89.06 223 ARG A O 1
ATOM 1784 N N . GLU A 1 224 ? 6.499 0.290 29.928 1.00 89.75 224 GLU A N 1
ATOM 1785 C CA . GLU A 1 224 ? 6.517 -0.069 31.346 1.00 89.75 224 GLU A CA 1
ATOM 1786 C C . GLU A 1 224 ? 5.977 1.091 32.202 1.00 89.75 224 GLU A C 1
ATOM 1788 O O .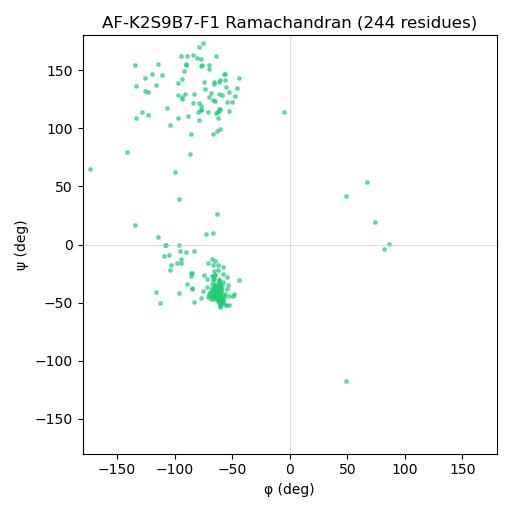 GLU A 1 224 ? 6.326 2.254 31.985 1.00 89.75 224 GLU A O 1
ATOM 1793 N N . GLY A 1 225 ? 5.055 0.779 33.116 1.00 90.00 225 GLY A N 1
ATOM 1794 C CA . GLY A 1 225 ? 4.352 1.761 33.948 1.00 90.00 225 GLY A CA 1
ATOM 1795 C C . GLY A 1 225 ? 3.153 2.460 33.289 1.00 90.00 225 GLY A C 1
ATOM 1796 O O . GLY A 1 225 ? 2.461 3.218 33.965 1.00 90.00 225 GLY A O 1
ATOM 1797 N N . GLN A 1 226 ? 2.863 2.220 32.006 1.00 90.88 226 GLN A N 1
ATOM 1798 C CA . GLN A 1 226 ? 1.636 2.708 31.366 1.00 90.88 226 GLN A CA 1
ATOM 1799 C C . GLN A 1 226 ? 0.530 1.646 31.419 1.00 90.88 226 GLN A C 1
ATOM 1801 O O . GLN A 1 226 ? 0.795 0.462 31.228 1.00 90.88 226 GLN A O 1
ATOM 1806 N N . SER A 1 227 ? -0.716 2.080 31.629 1.00 94.12 227 SER A N 1
ATOM 1807 C CA . SER A 1 227 ? -1.903 1.217 31.571 1.00 94.12 227 SER A CA 1
ATOM 1808 C C . SER A 1 227 ? -2.875 1.686 30.493 1.00 94.12 227 SER A C 1
ATOM 1810 O O . SER A 1 227 ? -3.027 2.887 30.249 1.00 94.12 227 SER A O 1
ATOM 1812 N N . VAL A 1 228 ? -3.562 0.723 29.876 1.00 94.38 228 VAL A N 1
ATOM 1813 C CA . VAL A 1 228 ? -4.661 0.972 28.939 1.00 94.38 228 VAL A CA 1
ATOM 1814 C C . VAL A 1 228 ? -5.852 1.630 29.645 1.00 94.38 228 VAL A C 1
ATOM 1816 O O . VAL A 1 228 ? -6.560 2.416 29.025 1.00 94.38 228 VAL A O 1
ATOM 1819 N N . ASP A 1 229 ? -6.004 1.411 30.956 1.00 94.00 229 ASP A N 1
ATOM 1820 C CA . ASP A 1 229 ? -7.086 1.974 31.777 1.00 94.00 229 ASP A CA 1
ATOM 1821 C C . ASP A 1 229 ? -7.058 3.509 31.838 1.00 94.00 229 ASP A C 1
ATOM 1823 O O . ASP A 1 229 ? -8.078 4.152 32.085 1.00 94.00 229 ASP A O 1
ATOM 1827 N N . ASN A 1 230 ? -5.898 4.111 31.562 1.00 93.12 230 ASN A N 1
ATOM 1828 C CA . ASN A 1 230 ? -5.720 5.561 31.527 1.00 93.12 230 ASN A CA 1
ATOM 1829 C C . ASN A 1 230 ? -6.136 6.186 30.181 1.00 93.12 230 ASN A C 1
ATOM 1831 O O . ASN A 1 230 ? -6.106 7.408 30.040 1.00 93.12 230 ASN A O 1
ATOM 1835 N N . HIS A 1 231 ? -6.490 5.380 29.173 1.00 93.50 231 HIS A N 1
ATOM 1836 C CA . HIS A 1 231 ? -6.884 5.873 27.855 1.00 93.50 231 HIS A CA 1
ATOM 1837 C C . HIS A 1 231 ? -8.401 6.038 27.737 1.00 93.50 231 HIS A C 1
ATOM 1839 O O . HIS A 1 231 ? -9.157 5.086 27.920 1.00 93.50 231 HIS A O 1
ATOM 1845 N N . ALA A 1 232 ? -8.839 7.231 27.321 1.00 94.31 232 ALA A N 1
ATOM 1846 C CA . ALA A 1 232 ? -10.254 7.576 27.160 1.00 94.31 232 ALA A CA 1
ATOM 1847 C C . ALA A 1 232 ? -11.024 6.594 26.256 1.00 94.31 232 ALA A C 1
ATOM 1849 O O . ALA A 1 232 ? -12.159 6.236 26.550 1.00 94.31 232 ALA A O 1
ATOM 1850 N N . ASP A 1 233 ? -10.394 6.110 25.183 1.00 94.25 233 ASP A N 1
ATOM 1851 C CA . ASP A 1 233 ? -11.023 5.174 24.244 1.00 94.25 233 ASP A CA 1
ATOM 1852 C C . ASP A 1 233 ? -11.287 3.796 24.873 1.00 94.25 233 ASP A C 1
ATOM 1854 O O . ASP A 1 233 ? -12.298 3.154 24.584 1.00 94.25 233 ASP A O 1
ATOM 1858 N N . TYR A 1 234 ? -10.406 3.358 25.775 1.00 96.50 234 TYR A N 1
ATOM 1859 C CA . TYR A 1 234 ? -10.621 2.144 26.554 1.00 96.50 234 TYR A CA 1
ATOM 1860 C C . TYR A 1 234 ? -11.653 2.364 27.661 1.00 96.50 234 TYR A C 1
ATOM 1862 O O . TYR A 1 234 ? -12.508 1.510 27.863 1.00 96.50 234 TYR A O 1
ATOM 1870 N N . GLN A 1 235 ? -11.631 3.515 28.337 1.00 96.19 235 GLN A N 1
ATOM 1871 C CA . GLN A 1 235 ? -12.641 3.860 29.343 1.00 96.19 235 GLN A CA 1
ATOM 1872 C C . GLN A 1 235 ? -14.049 3.903 28.738 1.00 96.19 235 GLN A C 1
ATOM 1874 O O . GLN A 1 235 ? -14.988 3.397 29.347 1.00 96.19 235 GLN A O 1
ATOM 1879 N N . ALA A 1 236 ? -14.190 4.427 27.516 1.00 94.38 236 ALA A N 1
ATOM 1880 C CA . ALA A 1 236 ? -15.447 4.398 26.774 1.00 94.38 236 ALA A CA 1
ATOM 1881 C C . ALA A 1 236 ? -15.914 2.958 26.519 1.00 94.38 236 ALA A C 1
ATOM 1883 O O . ALA A 1 236 ? -17.065 2.629 26.785 1.00 94.38 236 ALA A O 1
ATOM 1884 N N . TRP A 1 237 ? -15.016 2.077 26.069 1.00 95.88 237 TRP A N 1
ATOM 1885 C CA . TRP A 1 237 ? -15.329 0.654 25.943 1.00 95.88 237 TRP A CA 1
ATOM 1886 C C . TRP A 1 237 ? -15.731 0.023 27.281 1.00 95.88 237 TRP A C 1
ATOM 1888 O O . TRP A 1 237 ? -16.743 -0.668 27.340 1.00 95.88 237 TRP A O 1
ATOM 1898 N N . ALA A 1 238 ? -14.970 0.260 28.350 1.00 95.56 238 ALA A N 1
ATOM 1899 C CA . ALA A 1 238 ? -15.219 -0.317 29.666 1.00 95.56 238 ALA A CA 1
ATOM 1900 C C . ALA A 1 238 ? -16.579 0.117 30.232 1.00 95.56 238 ALA A C 1
ATOM 1902 O O . ALA A 1 238 ? -17.310 -0.720 30.756 1.00 95.56 238 ALA A O 1
ATOM 1903 N N . ALA A 1 239 ? -16.943 1.392 30.066 1.00 94.81 239 ALA A N 1
ATOM 1904 C CA . ALA A 1 239 ? -18.240 1.921 30.472 1.00 94.81 239 ALA A CA 1
ATOM 1905 C C . ALA A 1 239 ? -19.392 1.243 29.717 1.00 94.81 239 ALA A C 1
ATOM 1907 O O . ALA A 1 239 ? -20.334 0.755 30.338 1.00 94.81 239 ALA A O 1
ATOM 1908 N N . VAL A 1 240 ? -19.285 1.149 28.388 1.00 94.06 240 VAL A N 1
ATOM 1909 C CA . VAL A 1 240 ? -20.302 0.494 27.554 1.00 94.06 240 VAL A CA 1
ATOM 1910 C C . VAL A 1 240 ? -20.386 -0.999 27.885 1.00 94.06 240 VAL A C 1
ATOM 1912 O O . VAL A 1 240 ? -21.474 -1.541 28.027 1.00 94.06 240 VAL A O 1
ATOM 1915 N N . LYS A 1 241 ? -19.254 -1.687 28.040 1.00 93.62 241 LYS A N 1
ATOM 1916 C CA . LYS A 1 241 ? -19.213 -3.111 28.394 1.00 93.62 241 LYS A CA 1
ATOM 1917 C C . LYS A 1 241 ? -19.888 -3.374 29.745 1.00 93.62 241 LYS A C 1
ATOM 1919 O O . LYS A 1 241 ? -20.682 -4.304 29.844 1.00 93.62 241 LYS A O 1
ATOM 1924 N N . ALA A 1 242 ? -19.608 -2.545 30.751 1.00 93.19 242 ALA A N 1
ATOM 1925 C CA . ALA A 1 242 ? -20.203 -2.666 32.080 1.00 93.19 242 ALA A CA 1
ATOM 1926 C C . ALA A 1 242 ? -21.734 -2.517 32.065 1.00 93.19 242 ALA A C 1
ATOM 1928 O O . ALA A 1 242 ? -22.406 -3.171 32.852 1.00 93.19 242 ALA A O 1
ATOM 1929 N N . GLU A 1 243 ? -22.296 -1.724 31.146 1.00 92.06 243 GLU A N 1
ATOM 1930 C CA . GLU A 1 243 ? -23.752 -1.578 30.976 1.00 92.06 243 GLU A CA 1
ATOM 1931 C C . GLU A 1 243 ? -24.454 -2.898 30.604 1.00 92.06 243 GLU A C 1
ATOM 1933 O O . GLU A 1 243 ? -25.626 -3.086 30.932 1.00 92.06 243 GLU A O 1
ATOM 1938 N N . TYR A 1 244 ? -23.754 -3.805 29.912 1.00 86.88 244 TYR A N 1
ATOM 1939 C CA . TYR A 1 244 ? -24.330 -5.046 29.377 1.00 86.88 244 TYR A CA 1
ATOM 1940 C C . TYR A 1 244 ? -23.872 -6.318 30.096 1.00 86.88 244 TYR A C 1
ATOM 1942 O O . TYR A 1 244 ? -24.413 -7.387 29.821 1.00 86.88 244 TYR A O 1
ATOM 1950 N N . GLU A 1 245 ? -22.870 -6.226 30.972 1.00 81.94 245 GLU A N 1
ATOM 1951 C CA . GLU A 1 245 ? -22.342 -7.360 31.747 1.00 81.94 245 GLU A CA 1
ATOM 1952 C C . GLU A 1 245 ? -22.703 -7.312 33.244 1.00 81.94 245 GLU A C 1
ATOM 1954 O O . GLU A 1 245 ? -22.319 -8.222 33.978 1.00 81.94 245 GLU A O 1
ATOM 1959 N N . ALA A 1 246 ? -23.426 -6.277 33.686 1.00 59.97 246 ALA A N 1
ATOM 1960 C CA . ALA A 1 246 ? -23.998 -6.162 35.032 1.00 59.97 246 ALA A CA 1
ATOM 1961 C C . ALA A 1 246 ? -25.363 -6.860 35.134 1.00 59.97 246 ALA A C 1
ATOM 1963 O O . ALA A 1 246 ? -25.610 -7.488 36.189 1.00 59.97 246 ALA A O 1
#

Radius of gyration: 32.43 Å; Cα contacts (8 Å, |Δi|>4): 207; chains: 1; bounding box: 62×50×120 Å

Nearest PDB structures (foldseek):
  6ywy-assembly1_WW  TM=4.904E-01  e=1.395E-05  Neurospora crassa
  8k4d-assembly1_A  TM=1.970E-01  e=8.373E+00  Homo sapiens

Organism: Macrophomina phaseolina (strain MS6) (NCBI:txid1126212)

Secondary structure (DSSP, 8-state):
--------------------PPP--------TT-PPPPPPPPPSSHHHHHHHHHHIIIIIHHHHS-HHHHHHHH-GGGHHHH-TTT-SS-EEEEETTEEEEE----TTTTS--HHHHHHHHHHH--SHHHHHHHHHHHHHHHHTT----HHHHHHSSPPPHHHHHHHHHHHHHHHHHHHHHHHHHHHHHGGG-S---HHHHHHHHHHHHHHHHHHHHHHHTPPTT--GGG-HHHHHHHHHHHHHH-

Foldseek 3Di:
DDDDDDDDDDDDDDPDDPDPPDDPPDDDPDDPQQAAQFDADDAPDPVLVVLLVLCSQQQQQLLQDDPVLVCCQEDPVNQLVQDCVNPVDFDWDQGNNDIDGGHHDHPVPSRDDLLVSLLVLVVRHDDPSSVVSSVSSVSSCVSSVNDDDPCSVCPSPNQALVRLLVVLLVLLVVLQVVLLVLVVLCVPCPVNRPCPDPVSVVVNVVSVVSNVVSLVSNVVSDDPPDDPCPDPSVVSNVVSVVVPPD

Mean predicted aligned error: 16.87 Å

Solvent-accessible surface area (backbone atoms only — not comparable to full-atom values): 14914 Å² total; per-residue (Å²): 143,85,85,84,83,91,80,83,91,77,84,86,79,79,81,75,72,86,73,81,80,76,82,90,82,80,79,87,78,85,56,102,48,76,61,66,70,66,82,73,72,90,43,95,43,72,67,50,40,52,51,52,51,47,43,43,65,49,49,32,52,61,54,65,45,54,73,70,56,43,49,47,29,54,36,74,94,34,32,66,66,36,32,64,92,73,26,87,68,75,46,70,43,79,40,60,90,40,81,39,75,50,55,58,42,49,76,83,78,59,39,73,60,66,66,59,54,52,57,49,47,64,74,66,45,81,49,71,65,28,51,52,38,51,52,43,49,51,51,36,39,46,47,41,69,49,78,82,52,80,63,57,77,59,62,57,74,70,67,49,54,66,53,46,27,50,52,22,51,55,49,36,67,60,46,48,61,54,45,49,52,50,54,49,46,46,68,74,39,49,96,69,38,84,70,82,45,71,63,50,60,50,46,53,50,51,47,51,53,52,45,50,54,25,50,54,43,31,57,76,41,51,57,94,94,58,61,60,80,79,35,69,63,49,44,52,44,51,55,57,50,50,73,77,74,113

InterPro domains:
  IPR059549 Mitochondrial ribosomal protein mS27 [PF28374] (34-154)
  IPR059549 Mitochondrial ribosomal protein mS27 [PF28374] (166-231)

Sequence (246 aa):
MSIPPHSPEAPGQQQSKPKPRGGLNELTHDHPFRTALPTFEPSSSPELTALLDTARARLMVPAHLNLAQQHLVYRDAHRARLDPATNPEPYYSTVAGADVALEHLDRQRDIPARWSVFSRALALAETRTDWENVGRLLEGLRDAGVVLKDTWVQNSKPLNRYQRFAQATHKLRRLVPVWHGLTLAQRVLGDSMPLRTVDTYRKIGELREEIQRAIDTMQANLREGQSVDNHADYQAWAAVKAEYEA

pLDDT: mean 80.43, std 18.47, range [30.89, 96.81]